Protein AF-I8QWA2-F1 (afdb_monomer)

Solvent-accessible surface area (backbone atoms only — not comparable to full-atom values): 9541 Å² total; per-residue (Å²): 100,53,53,71,68,63,54,47,52,46,52,52,50,17,72,74,70,69,44,20,59,62,38,16,55,50,29,47,57,50,38,73,35,74,86,38,43,38,97,78,42,27,50,20,34,30,20,43,53,18,14,52,23,20,43,76,61,70,36,27,68,61,13,32,52,27,17,51,50,17,50,71,63,63,52,67,46,100,58,71,48,61,39,57,27,35,40,25,25,50,75,58,66,40,52,68,61,24,53,52,52,50,51,52,57,63,71,66,62,64,59,54,42,66,57,24,41,49,44,16,53,40,26,42,76,70,66,38,41,72,59,15,34,50,32,17,54,50,26,36,73,59,25,75,81,39,101,63,68,66,66,56,48,44,50,25,30,42,54,26,38,55,39,35,55,76,70,68,52,79,87,50,77,61,40,51,54,21,48,57,50,49,56,66,72,72,104

Nearest PDB structures (foldseek):
  8r5o-assembly1_F  TM=4.990E-01  e=9.447E-02  Sinapis alba
  8r6s-assembly1_F  TM=4.989E-01  e=1.375E-01  Sinapis alba
  8rdj-assembly1_F  TM=4.954E-01  e=1.441E-01  Sinapis alba
  8ras-assembly1_F  TM=4.978E-01  e=1.909E-01  Sinapis alba
  4i17-assembly1_A  TM=4.212E-01  e=1.582E-01  Bacteroides fragilis NCTC 9343

pLDDT: mean 96.87, std 4.93, range [48.03, 98.88]

Mean predicted aligned error: 2.88 Å

Secondary structure (DSSP, 8-state):
---HHHHHHHHHHHHHH--HHHHHHHHHHHHT-GGG--SSS-HHHHHHHHHHHHHHTT-HHHHHHHHHHHHHH----SS-HHHHHHHHHHHTT-HHHHHHHHHHHHHHT-S-HHHHHHHHHHHHHTT-HHHHHHHHHHHHHHHTTSSS-HHHHHHHHHHHHHHHHHTTPPP-HHHHHHHHHHHHH--

Sequence (187 aa):
MLSDDDVDEIVFRAAGNGDHRGAAATLETLAERPDTHSETITRASLLVDAGSQYGLAQDWSEAVRCYRAAVADGSTCPVDPRVWLHDGLLRDGQAEEAGSLRTELKAARSADPGVYEAVAESLEAAGLLDDAHTWFTMGYHRCERAPVPDFLLDLLLVGRRRVRVALGHPSDALDEVAEDYMETVGG

Radius of gyration: 17.36 Å; Cα contacts (8 Å, |Δi|>4): 256; chains: 1; bounding box: 48×37×36 Å

Structure (mmCIF, N/CA/C/O backbone):
data_AF-I8QWA2-F1
#
_entry.id   AF-I8QWA2-F1
#
loop_
_atom_site.group_PDB
_atom_site.id
_atom_site.type_symbol
_atom_site.label_atom_id
_atom_site.label_alt_id
_atom_site.label_comp_id
_atom_site.label_asym_id
_atom_site.label_entity_id
_atom_site.label_seq_id
_atom_site.pdbx_PDB_ins_code
_atom_site.Cartn_x
_atom_site.Cartn_y
_atom_site.Cartn_z
_atom_site.occupancy
_atom_site.B_iso_or_equiv
_atom_site.auth_seq_id
_atom_site.auth_comp_id
_atom_site.auth_asym_id
_atom_site.auth_atom_id
_atom_site.pdbx_PDB_model_num
ATOM 1 N N . MET A 1 1 ? 17.435 -10.244 -18.144 1.00 92.75 1 MET A N 1
ATOM 2 C CA . MET A 1 1 ? 16.164 -9.600 -17.781 1.00 92.75 1 MET A CA 1
ATOM 3 C C . MET A 1 1 ? 15.568 -10.416 -16.659 1.00 92.75 1 MET A C 1
ATOM 5 O O . MET A 1 1 ? 15.524 -11.631 -16.809 1.00 92.75 1 MET A O 1
ATOM 9 N N . LEU A 1 2 ? 15.215 -9.764 -15.561 1.00 95.81 2 LEU A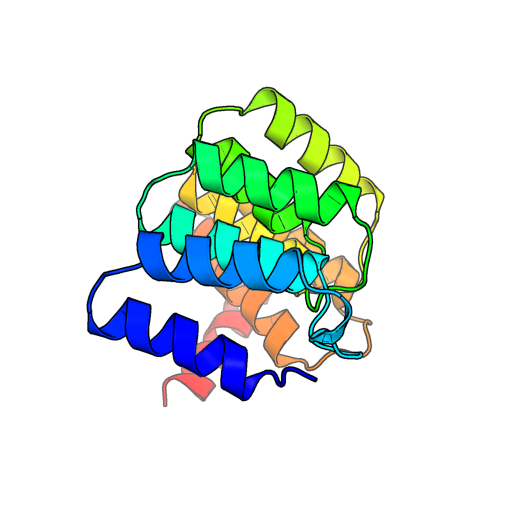 N 1
ATOM 10 C CA . LEU A 1 2 ? 14.524 -10.334 -14.414 1.00 95.81 2 LEU A CA 1
ATOM 11 C C . LEU A 1 2 ? 13.050 -10.538 -14.755 1.00 95.81 2 LEU A C 1
ATOM 13 O O . LEU A 1 2 ? 12.459 -9.765 -15.520 1.00 95.81 2 LEU A O 1
ATOM 17 N N . SER A 1 3 ? 12.489 -11.577 -14.163 1.00 96.44 3 SER A N 1
ATOM 18 C CA . SER A 1 3 ? 11.065 -11.887 -14.141 1.00 96.44 3 SER A CA 1
ATOM 19 C C . SER A 1 3 ? 10.497 -11.705 -12.733 1.00 96.44 3 SER A C 1
ATOM 21 O O . SER A 1 3 ? 11.256 -11.588 -11.770 1.00 96.44 3 SER A O 1
ATOM 23 N N . ASP A 1 4 ? 9.169 -11.699 -12.620 1.00 95.50 4 ASP A N 1
ATOM 24 C CA . ASP A 1 4 ? 8.483 -11.687 -11.323 1.00 95.50 4 ASP A CA 1
ATOM 25 C C . ASP A 1 4 ? 8.874 -12.922 -10.485 1.00 95.50 4 ASP A C 1
ATOM 27 O O . ASP A 1 4 ? 9.197 -12.780 -9.311 1.00 95.50 4 ASP A O 1
ATOM 31 N N . ASP A 1 5 ? 9.012 -14.099 -11.116 1.00 97.25 5 ASP A N 1
ATOM 32 C CA . ASP A 1 5 ? 9.454 -15.340 -10.458 1.00 97.25 5 ASP A CA 1
ATOM 33 C C . ASP A 1 5 ? 10.848 -15.213 -9.806 1.00 97.25 5 ASP A C 1
ATOM 35 O O . ASP A 1 5 ? 11.091 -15.772 -8.735 1.00 97.25 5 ASP A O 1
ATOM 39 N N . ASP A 1 6 ? 11.776 -14.471 -10.429 1.00 97.81 6 ASP A N 1
ATOM 40 C CA . ASP A 1 6 ? 13.122 -14.256 -9.875 1.00 97.81 6 ASP A CA 1
ATOM 41 C C . ASP A 1 6 ? 13.071 -13.415 -8.586 1.00 97.81 6 ASP A C 1
ATOM 43 O O . ASP A 1 6 ? 13.833 -13.654 -7.644 1.00 97.81 6 ASP A O 1
ATOM 47 N N . VAL A 1 7 ? 12.185 -12.413 -8.546 1.00 97.56 7 VAL A N 1
ATOM 48 C CA . VAL A 1 7 ? 11.972 -11.552 -7.372 1.00 97.56 7 VAL A CA 1
ATOM 49 C C . VAL A 1 7 ? 11.244 -12.330 -6.277 1.00 97.56 7 VAL A C 1
ATOM 51 O O . VAL A 1 7 ? 11.680 -12.329 -5.120 1.00 97.56 7 VAL A O 1
ATOM 54 N N . ASP A 1 8 ? 10.204 -13.069 -6.651 1.00 97.69 8 ASP A N 1
ATOM 55 C CA . ASP A 1 8 ? 9.438 -13.938 -5.764 1.00 97.69 8 ASP A CA 1
ATOM 56 C C . ASP A 1 8 ? 10.326 -14.989 -5.091 1.00 97.69 8 ASP A C 1
ATOM 58 O O . ASP A 1 8 ? 10.218 -15.206 -3.884 1.00 97.69 8 ASP A O 1
ATOM 62 N N . GLU A 1 9 ? 11.272 -15.605 -5.811 1.00 98.38 9 GLU A N 1
ATOM 63 C CA . GLU A 1 9 ? 12.201 -16.570 -5.214 1.00 98.38 9 GLU A CA 1
ATOM 64 C C . GLU A 1 9 ? 13.030 -15.944 -4.076 1.00 98.38 9 GLU A C 1
ATOM 66 O O . GLU A 1 9 ? 13.244 -16.578 -3.034 1.00 98.38 9 GLU A O 1
ATOM 71 N N . ILE A 1 10 ? 13.479 -14.695 -4.243 1.00 98.44 10 ILE A N 1
ATOM 72 C CA . ILE A 1 10 ? 14.228 -13.963 -3.211 1.00 98.44 10 ILE A CA 1
ATOM 73 C C . ILE A 1 10 ? 13.342 -13.748 -1.979 1.00 98.44 10 ILE A C 1
ATOM 75 O O . ILE A 1 10 ? 13.757 -14.063 -0.857 1.00 98.44 10 ILE A O 1
ATOM 79 N N . VAL A 1 11 ? 12.119 -13.256 -2.187 1.00 97.44 11 VAL A N 1
ATOM 80 C CA . VAL A 1 11 ? 11.160 -12.946 -1.117 1.00 97.44 11 VAL A CA 1
ATOM 81 C C . VAL A 1 11 ? 10.699 -14.212 -0.388 1.00 97.44 11 VAL A C 1
ATOM 83 O O . VAL A 1 11 ? 10.712 -14.253 0.845 1.00 97.44 11 VAL A O 1
ATOM 86 N N . PHE A 1 12 ? 10.360 -15.279 -1.113 1.00 98.06 12 PHE A N 1
ATOM 87 C CA . PHE A 1 12 ? 9.939 -16.552 -0.524 1.00 98.06 12 PHE A CA 1
ATOM 88 C C . PHE A 1 12 ? 11.052 -17.212 0.279 1.00 98.06 12 PHE A C 1
ATOM 90 O O . PHE A 1 12 ? 10.804 -17.749 1.363 1.00 98.06 12 PHE A O 1
ATOM 97 N N . ARG A 1 13 ? 12.297 -17.147 -0.206 1.00 98.38 13 ARG A N 1
ATOM 98 C CA . ARG A 1 13 ? 13.446 -17.653 0.550 1.00 98.38 13 ARG A CA 1
ATOM 99 C C . ARG A 1 13 ? 13.613 -16.894 1.864 1.00 98.38 13 ARG A C 1
ATOM 101 O O . ARG A 1 13 ? 13.796 -17.542 2.894 1.00 98.38 13 ARG A O 1
ATOM 108 N N . ALA A 1 14 ? 13.505 -15.565 1.828 1.00 98.25 14 ALA A N 1
ATOM 109 C CA . ALA A 1 14 ? 13.572 -14.706 3.009 1.00 98.25 14 ALA A CA 1
ATOM 110 C C . ALA A 1 14 ? 12.465 -15.033 4.018 1.00 98.25 14 ALA A C 1
ATOM 112 O O . ALA A 1 14 ? 12.731 -15.184 5.205 1.00 98.25 14 ALA A O 1
ATOM 113 N N . ALA A 1 15 ? 11.232 -15.225 3.543 1.00 97.44 15 ALA A N 1
ATOM 114 C CA . ALA A 1 15 ? 10.110 -15.629 4.387 1.00 97.44 15 ALA A CA 1
ATOM 115 C C . ALA A 1 15 ? 10.336 -17.003 5.049 1.00 97.44 15 ALA A C 1
ATOM 117 O O . ALA A 1 15 ? 9.961 -17.206 6.202 1.00 97.44 15 ALA A O 1
ATOM 118 N N . GLY A 1 16 ? 10.974 -17.944 4.344 1.00 97.81 16 GLY A N 1
ATOM 119 C CA . GLY A 1 16 ? 11.263 -19.280 4.869 1.00 97.81 16 GLY A CA 1
ATOM 120 C C . GLY A 1 16 ? 12.413 -19.338 5.880 1.00 97.81 16 GLY A C 1
ATOM 121 O O . GLY A 1 16 ? 12.406 -20.200 6.759 1.00 97.81 16 GLY A O 1
ATOM 122 N N . ASN A 1 17 ? 13.409 -18.454 5.765 1.00 97.69 17 ASN A N 1
ATOM 123 C CA . ASN A 1 17 ? 14.615 -18.481 6.605 1.00 97.69 17 ASN A CA 1
ATOM 124 C C . ASN A 1 17 ? 14.752 -17.288 7.575 1.00 97.69 17 ASN A C 1
ATOM 126 O O . ASN A 1 17 ? 15.634 -17.313 8.433 1.00 97.69 17 ASN A O 1
ATOM 130 N N . GLY A 1 18 ? 13.895 -16.272 7.459 1.00 97.88 18 GLY A N 1
ATOM 131 C CA . GLY A 1 18 ? 13.905 -15.042 8.254 1.00 97.88 18 GLY A CA 1
ATOM 132 C C . GLY A 1 18 ? 14.959 -14.003 7.847 1.00 97.88 18 GLY A C 1
ATOM 133 O O . GLY A 1 18 ? 15.071 -12.971 8.510 1.00 97.88 18 GLY A O 1
ATOM 134 N N . ASP A 1 19 ? 15.741 -14.230 6.785 1.00 98.38 19 ASP A N 1
ATOM 135 C CA . ASP A 1 19 ? 16.805 -13.324 6.327 1.00 98.38 19 ASP A CA 1
ATOM 136 C C . ASP A 1 19 ? 16.271 -12.201 5.426 1.00 98.38 19 ASP A C 1
ATOM 138 O O . ASP A 1 19 ? 16.645 -12.034 4.263 1.00 98.38 19 ASP A O 1
ATOM 142 N N . HIS A 1 20 ? 15.369 -11.402 5.990 1.00 98.69 20 HIS A N 1
ATOM 143 C CA . HIS A 1 20 ? 14.771 -10.272 5.288 1.00 98.69 20 HIS A CA 1
ATOM 144 C C . HIS A 1 20 ? 15.792 -9.163 4.982 1.00 98.69 20 HIS A C 1
ATOM 146 O O . HIS A 1 20 ? 15.747 -8.563 3.912 1.00 98.69 20 HIS A O 1
ATOM 152 N N . ARG A 1 21 ? 16.784 -8.923 5.855 1.00 98.62 21 ARG A N 1
ATOM 153 C CA . ARG A 1 21 ? 17.841 -7.928 5.577 1.00 98.62 21 ARG A CA 1
ATOM 154 C C . ARG A 1 21 ? 18.731 -8.348 4.404 1.00 98.62 21 ARG A C 1
ATOM 156 O O . ARG A 1 21 ? 19.052 -7.511 3.563 1.00 98.62 21 ARG A O 1
ATOM 163 N N . GLY A 1 22 ? 19.114 -9.625 4.318 1.00 98.56 22 GLY A N 1
ATOM 164 C CA . GLY A 1 22 ? 19.891 -10.141 3.189 1.00 98.56 22 GLY A CA 1
ATOM 165 C C . GLY A 1 22 ? 19.121 -10.076 1.868 1.00 98.56 22 GLY A C 1
ATOM 166 O O . GLY A 1 22 ? 19.681 -9.690 0.835 1.00 98.56 22 GLY A O 1
ATOM 167 N N . ALA A 1 23 ? 17.822 -10.382 1.901 1.00 98.81 23 ALA A N 1
ATOM 168 C CA . ALA A 1 23 ? 16.942 -10.243 0.744 1.00 98.81 23 ALA A CA 1
ATOM 169 C C . ALA A 1 23 ? 16.814 -8.784 0.283 1.00 98.81 23 ALA A C 1
ATOM 171 O O . ALA A 1 23 ? 16.997 -8.507 -0.902 1.00 98.81 23 ALA A O 1
ATOM 172 N N . ALA A 1 24 ? 16.606 -7.848 1.214 1.00 98.81 24 ALA A N 1
ATOM 173 C CA . ALA A 1 24 ? 16.551 -6.418 0.915 1.00 98.81 24 ALA A CA 1
ATOM 174 C C . ALA A 1 24 ? 17.832 -5.928 0.218 1.00 98.81 24 ALA A C 1
ATOM 176 O O . ALA A 1 24 ? 17.768 -5.350 -0.865 1.00 98.81 24 ALA A O 1
ATOM 177 N N . ALA A 1 25 ? 19.007 -6.250 0.772 1.00 98.69 25 ALA A N 1
ATOM 178 C CA . ALA A 1 25 ? 20.295 -5.871 0.184 1.00 98.69 25 ALA A CA 1
ATOM 179 C C . ALA A 1 25 ? 20.515 -6.473 -1.219 1.00 98.69 25 ALA A C 1
ATOM 181 O O . ALA A 1 25 ? 21.127 -5.848 -2.094 1.00 98.69 25 ALA A O 1
ATOM 182 N N . THR A 1 26 ? 20.002 -7.685 -1.453 1.00 98.69 26 THR A N 1
ATOM 183 C CA . THR A 1 26 ? 20.033 -8.325 -2.775 1.00 98.69 26 THR A CA 1
ATOM 184 C C . THR A 1 26 ? 19.178 -7.548 -3.775 1.00 98.69 26 THR A C 1
ATOM 186 O O . THR A 1 26 ? 19.651 -7.244 -4.870 1.00 98.69 26 THR A O 1
ATOM 189 N N . LEU A 1 27 ? 17.957 -7.173 -3.389 1.00 98.81 27 LEU A N 1
ATOM 190 C CA . LEU A 1 27 ? 17.037 -6.394 -4.223 1.00 98.81 27 LEU A CA 1
ATOM 191 C C . LEU A 1 27 ? 17.588 -4.995 -4.533 1.00 98.81 27 LEU A C 1
ATOM 193 O O . LEU A 1 27 ? 17.552 -4.574 -5.686 1.00 98.81 27 LEU A O 1
ATOM 197 N N . GLU A 1 28 ? 18.206 -4.314 -3.563 1.00 98.75 28 GLU A N 1
ATOM 198 C CA . GLU A 1 28 ? 18.897 -3.039 -3.811 1.00 98.75 28 GLU A CA 1
ATOM 199 C C . GLU A 1 28 ? 20.051 -3.194 -4.807 1.00 98.75 28 GLU A C 1
ATOM 201 O O . GLU A 1 28 ? 20.208 -2.390 -5.723 1.00 98.75 28 GLU A O 1
ATOM 206 N N . THR A 1 29 ? 20.831 -4.271 -4.686 1.00 98.62 29 THR A N 1
ATOM 207 C CA . THR A 1 29 ? 21.909 -4.559 -5.643 1.00 98.62 29 THR A CA 1
ATOM 208 C C . THR A 1 29 ? 21.364 -4.771 -7.058 1.00 98.62 29 THR A C 1
ATOM 210 O O . THR A 1 29 ? 21.990 -4.343 -8.027 1.00 98.62 29 THR A O 1
ATOM 213 N N . LEU A 1 30 ? 20.200 -5.412 -7.204 1.00 98.50 30 LEU A N 1
ATOM 214 C CA . LEU A 1 30 ? 19.524 -5.562 -8.498 1.00 98.50 30 LEU A CA 1
ATOM 215 C C . LEU A 1 30 ? 18.958 -4.226 -9.005 1.00 98.50 30 LEU A C 1
ATOM 217 O O . LEU A 1 30 ? 19.048 -3.937 -10.199 1.00 98.50 30 LEU A O 1
ATOM 221 N N . ALA A 1 31 ? 18.448 -3.370 -8.118 1.00 98.31 31 ALA A N 1
ATOM 222 C CA . ALA A 1 31 ? 17.947 -2.040 -8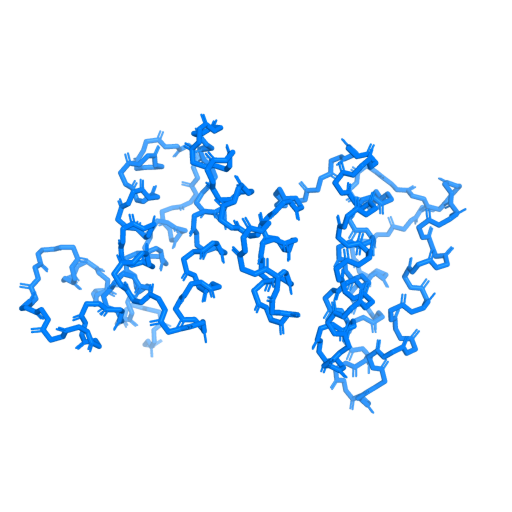.467 1.00 98.31 31 ALA A CA 1
ATOM 223 C C . ALA A 1 31 ? 19.040 -1.138 -9.084 1.00 98.31 31 ALA A C 1
ATOM 225 O O . ALA A 1 31 ? 18.749 -0.293 -9.934 1.00 98.31 31 ALA A O 1
ATOM 226 N N . GLU A 1 32 ? 20.309 -1.355 -8.725 1.00 98.25 32 GLU A N 1
ATOM 227 C CA . GLU A 1 32 ? 21.478 -0.670 -9.302 1.00 98.25 32 GLU A CA 1
ATOM 228 C C . GLU A 1 32 ? 21.972 -1.263 -10.639 1.00 98.25 32 GLU A C 1
ATOM 230 O O . GLU A 1 32 ? 22.944 -0.773 -11.217 1.00 98.25 32 GLU A O 1
ATOM 235 N N . ARG A 1 33 ? 21.319 -2.310 -11.160 1.00 97.62 33 ARG A N 1
ATOM 236 C CA . ARG A 1 33 ? 21.736 -3.040 -12.370 1.00 97.62 33 ARG A CA 1
ATOM 237 C C . ARG A 1 33 ? 20.702 -2.933 -13.496 1.00 97.62 33 ARG A C 1
ATOM 239 O O . ARG A 1 33 ? 19.959 -3.889 -13.735 1.00 97.62 33 ARG A O 1
ATOM 246 N N . PRO A 1 34 ? 20.651 -1.802 -14.224 1.00 95.44 34 PRO A N 1
ATOM 247 C CA . PRO A 1 34 ? 19.633 -1.559 -15.248 1.00 95.44 34 PRO A CA 1
ATOM 248 C C . PRO A 1 34 ? 19.662 -2.561 -16.409 1.00 95.44 34 PRO A C 1
ATOM 250 O O . PRO A 1 34 ? 18.648 -2.777 -17.062 1.00 95.44 34 PRO A O 1
ATOM 253 N N . ASP A 1 35 ? 20.794 -3.230 -16.644 1.00 96.75 35 ASP A N 1
ATOM 254 C CA . ASP A 1 35 ? 20.939 -4.321 -17.617 1.00 96.75 35 ASP A CA 1
ATOM 255 C C . ASP A 1 35 ? 20.119 -5.575 -17.265 1.00 96.75 35 ASP A C 1
ATOM 257 O O . ASP A 1 35 ? 19.911 -6.451 -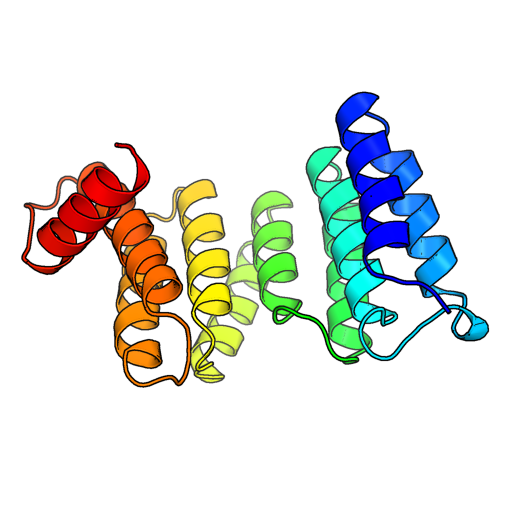18.109 1.00 96.75 35 ASP A O 1
ATOM 261 N N . THR A 1 36 ? 19.658 -5.673 -16.017 1.00 95.56 36 THR A N 1
ATOM 262 C CA . THR A 1 36 ? 18.851 -6.793 -15.531 1.00 95.56 36 THR A CA 1
ATOM 263 C C . THR A 1 36 ? 17.359 -6.495 -15.499 1.00 95.56 36 THR A C 1
ATOM 265 O O . THR A 1 36 ? 16.588 -7.446 -15.464 1.00 95.56 36 THR A O 1
ATOM 268 N N . HIS A 1 37 ? 16.939 -5.231 -15.549 1.00 97.12 37 HIS A N 1
ATOM 269 C CA . HIS A 1 37 ? 15.532 -4.817 -15.412 1.00 97.12 37 HIS A CA 1
ATOM 270 C C . HIS A 1 37 ? 14.685 -5.287 -16.589 1.00 97.12 37 HIS A C 1
ATOM 272 O O . HIS A 1 37 ? 15.233 -5.648 -17.621 1.00 97.12 37 HIS A O 1
ATOM 278 N N . SER A 1 38 ? 13.365 -5.297 -16.448 1.00 95.31 38 SER A N 1
ATOM 279 C CA . SER A 1 38 ? 12.407 -5.619 -17.512 1.00 95.31 38 SER A CA 1
ATOM 280 C C . SER A 1 38 ? 11.268 -4.597 -17.545 1.00 95.31 38 SER A C 1
ATOM 282 O O . SER A 1 38 ? 11.319 -3.587 -16.847 1.00 95.31 38 SER A O 1
ATOM 284 N N . GLU A 1 39 ? 10.261 -4.808 -18.397 1.00 91.69 39 GLU A N 1
ATOM 285 C CA . GLU A 1 39 ? 9.096 -3.911 -18.461 1.00 91.69 39 GLU A CA 1
ATOM 286 C C . GLU A 1 39 ? 8.283 -3.921 -17.156 1.00 91.69 39 GLU A C 1
ATOM 288 O O . GLU A 1 39 ? 7.715 -2.895 -16.787 1.00 91.69 39 GLU A O 1
ATOM 293 N N . THR A 1 40 ? 8.245 -5.059 -16.453 1.00 91.75 40 THR A N 1
ATOM 294 C CA . THR A 1 40 ? 7.520 -5.222 -15.183 1.00 91.75 40 THR A CA 1
ATOM 295 C C . THR A 1 40 ? 8.432 -5.084 -13.967 1.00 91.75 40 THR A C 1
ATOM 297 O O . THR A 1 40 ? 8.006 -4.535 -12.953 1.00 91.75 40 THR A O 1
ATOM 300 N N . ILE A 1 41 ? 9.698 -5.502 -14.080 1.00 97.06 41 ILE A N 1
ATOM 301 C CA . ILE A 1 41 ? 10.697 -5.372 -13.015 1.00 97.06 41 ILE A CA 1
ATOM 302 C C . ILE A 1 41 ? 11.527 -4.117 -13.246 1.00 97.06 41 ILE A C 1
ATOM 304 O O . ILE A 1 41 ? 12.532 -4.135 -13.964 1.00 97.06 41 ILE A O 1
ATOM 308 N N . THR A 1 42 ? 11.107 -3.023 -12.623 1.00 97.81 42 THR A N 1
ATOM 309 C CA . THR A 1 42 ? 11.785 -1.731 -12.712 1.00 97.81 42 THR A CA 1
ATOM 310 C C . THR A 1 42 ? 12.676 -1.495 -11.498 1.00 97.81 42 THR A C 1
ATOM 312 O O . THR A 1 42 ? 12.593 -2.175 -10.473 1.00 97.81 42 THR A O 1
ATOM 315 N N . ARG A 1 43 ? 13.527 -0.469 -11.577 1.00 98.12 43 ARG A N 1
ATOM 316 C CA . ARG A 1 43 ? 14.272 0.008 -10.411 1.00 98.12 43 ARG A CA 1
ATOM 317 C C . ARG A 1 43 ? 13.341 0.365 -9.247 1.00 98.12 43 ARG A C 1
ATOM 319 O O . ARG A 1 43 ? 13.619 -0.015 -8.113 1.00 98.12 43 ARG A O 1
ATOM 326 N N . ALA A 1 44 ? 12.255 1.087 -9.523 1.00 98.31 44 ALA A N 1
ATOM 327 C CA . ALA A 1 44 ? 11.302 1.503 -8.503 1.00 98.31 44 ALA A CA 1
ATOM 328 C C . ALA A 1 44 ? 10.598 0.305 -7.843 1.00 98.31 44 ALA A C 1
ATOM 330 O O . ALA A 1 44 ? 10.484 0.297 -6.618 1.00 98.31 44 ALA A O 1
ATOM 331 N N . SER A 1 45 ? 10.195 -0.722 -8.605 1.00 98.00 45 SER A N 1
ATOM 332 C CA . SER A 1 45 ? 9.557 -1.914 -8.024 1.00 98.00 45 SER A CA 1
ATOM 333 C C . SER A 1 45 ? 10.528 -2.698 -7.137 1.00 98.00 45 SER A C 1
ATOM 335 O O . SER A 1 45 ? 10.197 -2.984 -5.991 1.00 98.00 45 SER A O 1
ATOM 337 N N . LEU A 1 46 ? 11.773 -2.905 -7.584 1.00 98.56 46 LEU A N 1
ATOM 338 C CA . LEU A 1 46 ? 12.814 -3.558 -6.777 1.00 98.56 46 LEU A CA 1
ATOM 339 C C . LEU A 1 46 ? 13.110 -2.805 -5.470 1.00 98.56 46 LEU A C 1
ATOM 341 O O . LEU A 1 46 ? 13.354 -3.423 -4.435 1.00 98.56 46 LEU A O 1
ATOM 345 N N . LEU A 1 47 ? 13.086 -1.468 -5.494 1.00 98.81 47 LEU A N 1
ATOM 346 C CA . LEU A 1 47 ? 13.250 -0.645 -4.292 1.00 98.81 47 LEU A CA 1
ATOM 347 C C . LEU A 1 47 ? 12.037 -0.736 -3.354 1.00 98.81 47 LEU A C 1
ATOM 349 O O . LEU A 1 47 ? 12.215 -0.713 -2.137 1.00 98.81 47 LEU A O 1
ATOM 353 N N . VAL A 1 48 ? 10.818 -0.867 -3.885 1.00 98.62 48 VAL A N 1
ATOM 354 C CA . VAL A 1 48 ? 9.625 -1.154 -3.072 1.00 98.62 48 VAL A CA 1
ATOM 355 C C . VAL A 1 48 ? 9.746 -2.523 -2.400 1.00 98.62 48 VAL A C 1
ATOM 357 O O . VAL A 1 48 ? 9.536 -2.625 -1.189 1.00 98.62 48 VAL A O 1
ATOM 360 N N . ASP A 1 49 ? 10.157 -3.554 -3.136 1.00 98.50 49 ASP A N 1
ATOM 361 C CA . ASP A 1 49 ? 10.329 -4.898 -2.576 1.00 98.50 49 ASP A CA 1
ATOM 362 C C . ASP A 1 49 ? 11.435 -4.920 -1.514 1.00 98.50 49 ASP A C 1
ATOM 364 O O . ASP A 1 49 ? 11.256 -5.487 -0.433 1.00 98.50 49 ASP A O 1
ATOM 368 N N . ALA A 1 50 ? 12.554 -4.228 -1.761 1.00 98.81 50 ALA A N 1
ATOM 369 C CA . ALA A 1 50 ? 13.623 -4.064 -0.778 1.00 98.81 50 ALA A CA 1
ATOM 370 C C . ALA A 1 50 ? 13.122 -3.372 0.498 1.00 98.81 50 ALA A C 1
ATOM 372 O O . ALA A 1 50 ? 13.382 -3.846 1.606 1.00 98.81 50 ALA A O 1
ATOM 373 N N . GLY A 1 51 ? 12.358 -2.283 0.351 1.00 98.75 51 GLY A N 1
ATOM 374 C CA . GLY A 1 51 ? 11.752 -1.583 1.480 1.00 98.75 51 GLY A CA 1
ATOM 375 C C . GLY A 1 51 ? 10.801 -2.477 2.278 1.00 98.75 51 GLY A C 1
ATOM 376 O O . GLY A 1 51 ? 10.829 -2.464 3.510 1.00 98.75 51 GLY A O 1
ATOM 377 N N . SER A 1 52 ? 10.031 -3.326 1.594 1.00 98.38 52 SER A N 1
ATOM 378 C CA . SER A 1 52 ? 9.128 -4.289 2.235 1.00 98.38 52 SER A CA 1
ATOM 379 C C . SER A 1 52 ? 9.896 -5.332 3.042 1.00 98.38 52 SER A C 1
ATOM 381 O O . SER A 1 52 ? 9.530 -5.627 4.181 1.00 98.38 52 SER A O 1
ATOM 383 N N . GLN A 1 53 ? 11.015 -5.834 2.510 1.00 98.81 53 GLN A N 1
ATOM 384 C CA . GLN A 1 53 ? 11.899 -6.737 3.248 1.00 98.81 53 GLN A CA 1
ATOM 385 C C . GLN A 1 53 ? 12.518 -6.060 4.486 1.00 98.81 53 GLN A C 1
ATOM 387 O O . GLN A 1 53 ? 12.500 -6.637 5.574 1.00 98.81 53 GLN A O 1
ATOM 392 N N . TYR A 1 54 ? 12.989 -4.812 4.391 1.00 98.88 54 TYR A N 1
ATOM 393 C CA . TYR A 1 54 ? 13.441 -4.074 5.580 1.00 98.88 54 TYR A CA 1
ATOM 394 C C . TYR A 1 54 ? 12.321 -3.878 6.612 1.00 98.88 54 TYR A C 1
ATOM 396 O O . TYR A 1 54 ? 12.552 -4.073 7.807 1.00 98.88 54 TYR A O 1
ATOM 404 N N . GLY A 1 55 ? 11.095 -3.584 6.170 1.00 98.31 55 GLY A N 1
ATOM 405 C CA . GLY A 1 55 ? 9.924 -3.488 7.043 1.00 98.31 55 GLY A CA 1
ATOM 406 C C . GLY A 1 55 ? 9.624 -4.791 7.793 1.00 98.31 55 GLY A C 1
ATOM 407 O O . GLY A 1 55 ? 9.410 -4.777 9.006 1.00 98.31 55 GLY A O 1
ATOM 408 N N . LEU A 1 56 ? 9.707 -5.939 7.112 1.00 98.12 56 LEU A N 1
ATOM 409 C CA . LEU A 1 56 ? 9.589 -7.264 7.742 1.00 98.12 56 LEU A CA 1
ATOM 410 C C . LEU A 1 56 ? 10.712 -7.531 8.761 1.00 98.12 56 LEU A C 1
ATOM 412 O O . LEU A 1 56 ? 10.487 -8.197 9.771 1.00 98.12 56 LEU A O 1
ATOM 416 N N . ALA A 1 57 ? 11.899 -6.953 8.556 1.00 98.25 57 ALA A N 1
ATOM 417 C CA . ALA A 1 57 ? 13.000 -6.959 9.522 1.00 98.25 57 ALA A CA 1
ATOM 418 C C . ALA A 1 57 ? 12.871 -5.906 10.648 1.00 98.25 57 ALA A C 1
ATOM 420 O O . ALA A 1 57 ? 13.800 -5.766 11.456 1.00 98.25 57 ALA A O 1
ATOM 421 N N . GLN A 1 58 ? 11.748 -5.175 10.694 1.00 97.88 58 GLN A N 1
ATOM 422 C CA . GLN A 1 58 ? 11.465 -4.038 11.581 1.00 97.88 58 GLN A CA 1
ATOM 423 C C . GLN A 1 58 ? 12.460 -2.873 11.450 1.00 97.88 58 GLN A C 1
ATOM 425 O O . GLN A 1 58 ? 12.639 -2.088 12.381 1.00 97.88 58 GLN A O 1
ATOM 430 N N . ASP A 1 59 ? 13.106 -2.757 10.292 1.00 98.50 59 ASP A N 1
ATOM 431 C CA . ASP A 1 59 ? 14.098 -1.732 9.975 1.00 98.50 59 ASP A CA 1
ATOM 432 C C . ASP A 1 59 ? 13.447 -0.581 9.192 1.00 98.50 59 ASP A C 1
ATOM 434 O O . ASP A 1 59 ? 13.657 -0.393 7.993 1.00 98.50 59 ASP A O 1
ATOM 438 N N . TRP A 1 60 ? 12.553 0.148 9.863 1.00 98.44 60 TRP A N 1
ATOM 439 C CA . TRP A 1 60 ? 11.680 1.126 9.204 1.00 98.44 60 TRP A CA 1
ATOM 440 C C . TRP A 1 60 ? 12.432 2.314 8.608 1.00 98.44 60 TRP A C 1
ATOM 442 O O . TRP A 1 60 ? 12.018 2.824 7.568 1.00 98.44 60 TRP A O 1
ATOM 452 N N . SER A 1 61 ? 13.570 2.699 9.184 1.00 98.56 61 SER A N 1
ATOM 453 C CA . SER A 1 61 ? 14.402 3.767 8.632 1.00 98.56 61 SER A CA 1
ATOM 454 C C . SER A 1 61 ? 15.002 3.378 7.271 1.00 98.56 61 SER A C 1
ATOM 456 O O . SER A 1 61 ? 14.976 4.183 6.335 1.00 98.56 61 SER A O 1
ATOM 458 N N . GLU A 1 62 ? 15.472 2.134 7.113 1.00 98.75 62 GLU A N 1
ATOM 459 C CA . GLU A 1 62 ? 15.941 1.620 5.817 1.00 98.75 62 GLU A CA 1
ATOM 460 C C . GLU A 1 62 ? 14.781 1.403 4.838 1.00 98.75 62 GLU A C 1
ATOM 462 O O . GLU A 1 62 ? 14.887 1.777 3.668 1.00 98.75 62 GLU A O 1
ATOM 467 N N . ALA A 1 63 ? 13.632 0.911 5.314 1.00 98.81 63 ALA A N 1
ATOM 468 C CA . ALA A 1 63 ? 12.432 0.790 4.488 1.00 98.81 63 ALA A CA 1
ATOM 469 C C . ALA A 1 63 ? 12.015 2.144 3.884 1.00 98.81 63 ALA A C 1
ATOM 471 O O . ALA A 1 63 ? 11.841 2.267 2.669 1.00 98.81 63 ALA A O 1
ATOM 472 N N . VAL A 1 64 ? 11.937 3.191 4.714 1.00 98.88 64 VAL A N 1
ATOM 473 C CA . VAL A 1 64 ? 11.631 4.565 4.285 1.00 98.88 64 VAL A CA 1
ATOM 474 C C . VAL A 1 64 ? 12.663 5.079 3.281 1.00 98.88 64 VAL A C 1
ATOM 476 O O . VAL A 1 64 ? 12.283 5.724 2.300 1.00 98.88 64 VAL A O 1
ATOM 479 N N . ARG A 1 65 ? 13.959 4.787 3.468 1.00 98.81 65 ARG A N 1
ATOM 480 C CA . ARG A 1 65 ? 15.003 5.163 2.498 1.00 98.81 65 ARG A CA 1
ATOM 481 C C . ARG A 1 65 ? 14.736 4.540 1.126 1.00 98.81 65 ARG A C 1
ATOM 483 O O . ARG A 1 65 ? 14.785 5.259 0.124 1.00 98.81 65 ARG A O 1
ATOM 490 N N . CYS A 1 66 ? 14.431 3.245 1.077 1.00 98.88 66 CYS A N 1
ATOM 491 C CA . CYS A 1 66 ? 14.124 2.544 -0.169 1.00 98.88 66 CYS A CA 1
ATOM 492 C C . CYS A 1 66 ? 12.857 3.095 -0.836 1.00 98.88 66 CYS A C 1
ATOM 494 O O . CYS A 1 66 ? 12.882 3.415 -2.024 1.00 98.88 66 CYS A O 1
ATOM 496 N N . TYR A 1 67 ? 11.779 3.311 -0.078 1.00 98.81 67 TYR A N 1
ATOM 497 C CA . TYR A 1 67 ? 10.540 3.863 -0.631 1.00 98.81 67 TYR A CA 1
ATOM 498 C C . TYR A 1 67 ? 10.704 5.294 -1.151 1.00 98.81 67 TYR A C 1
ATOM 500 O O . TYR A 1 67 ? 10.205 5.609 -2.231 1.00 98.81 67 TYR A O 1
ATOM 508 N N . ARG A 1 68 ? 11.455 6.161 -0.453 1.00 98.75 68 ARG A N 1
ATOM 509 C CA . ARG A 1 68 ? 11.788 7.503 -0.967 1.00 98.75 68 ARG A CA 1
ATOM 510 C C . ARG A 1 68 ? 12.559 7.417 -2.283 1.00 98.75 68 ARG A C 1
ATOM 512 O O . ARG A 1 68 ? 12.272 8.180 -3.202 1.00 98.75 68 ARG A O 1
ATOM 519 N N . ALA A 1 69 ? 13.508 6.487 -2.386 1.00 98.75 69 ALA A N 1
ATOM 520 C CA . ALA A 1 69 ? 14.252 6.267 -3.621 1.00 98.75 69 ALA A CA 1
ATOM 521 C C . ALA A 1 69 ? 13.347 5.760 -4.759 1.00 98.75 69 ALA A C 1
ATOM 523 O O . ALA A 1 69 ? 13.473 6.249 -5.877 1.00 98.75 69 ALA A O 1
ATOM 524 N N . ALA A 1 70 ? 12.400 4.858 -4.477 1.00 98.69 70 ALA A N 1
ATOM 525 C CA . ALA A 1 70 ? 11.419 4.386 -5.458 1.00 98.69 70 ALA A CA 1
ATOM 526 C C . ALA A 1 70 ? 10.512 5.520 -5.968 1.00 98.69 70 ALA A C 1
ATOM 528 O O . ALA A 1 70 ? 10.301 5.659 -7.171 1.00 98.69 70 ALA A O 1
ATOM 529 N N . VAL A 1 71 ? 10.016 6.374 -5.064 1.00 98.56 71 VAL A N 1
ATOM 530 C CA . VAL A 1 71 ? 9.205 7.550 -5.424 1.00 98.56 71 VAL A CA 1
ATOM 531 C C . VAL A 1 71 ? 10.009 8.544 -6.267 1.00 98.56 71 VAL A C 1
ATOM 533 O O . VAL A 1 71 ? 9.479 9.097 -7.228 1.00 98.56 71 VAL A O 1
ATOM 536 N N . ALA A 1 72 ? 11.279 8.775 -5.923 1.00 98.50 72 ALA A N 1
ATOM 537 C CA . ALA A 1 72 ? 12.149 9.693 -6.656 1.00 98.50 72 ALA A CA 1
ATOM 538 C C . ALA A 1 72 ? 12.542 9.174 -8.049 1.00 98.50 72 ALA A C 1
ATOM 540 O O . ALA A 1 72 ? 12.739 9.978 -8.958 1.00 98.50 72 ALA A O 1
ATOM 541 N N . ASP A 1 73 ? 12.664 7.855 -8.210 1.00 98.12 73 ASP A N 1
ATOM 542 C CA . ASP A 1 73 ? 12.960 7.213 -9.490 1.00 98.12 73 ASP A CA 1
ATOM 543 C C . ASP A 1 73 ? 11.821 7.409 -10.504 1.00 98.12 73 ASP A C 1
ATOM 545 O O . ASP A 1 73 ? 12.060 7.783 -11.651 1.00 98.12 73 ASP A O 1
ATOM 549 N N . GLY A 1 74 ? 10.574 7.216 -10.063 1.00 95.06 74 GLY A N 1
ATOM 550 C CA . GLY A 1 74 ? 9.383 7.487 -10.870 1.00 95.06 74 GLY A CA 1
ATOM 551 C C . GLY A 1 74 ? 9.111 6.483 -11.997 1.00 95.06 74 GLY A C 1
ATOM 552 O O . GLY A 1 74 ? 8.180 6.707 -12.776 1.00 95.06 74 GLY A O 1
ATOM 553 N N . SER A 1 75 ? 9.876 5.387 -12.099 1.00 95.12 75 SER A N 1
ATOM 554 C CA . SER A 1 75 ? 9.526 4.267 -12.981 1.00 95.12 75 SER A CA 1
ATOM 555 C C . SER A 1 75 ? 8.219 3.601 -12.545 1.00 95.12 75 SER A C 1
ATOM 557 O O . SER A 1 75 ? 7.761 3.745 -11.411 1.00 95.12 75 SER A O 1
ATOM 559 N N . THR A 1 76 ? 7.601 2.856 -13.458 1.00 91.00 76 THR A N 1
ATOM 560 C CA . THR A 1 76 ? 6.339 2.159 -13.200 1.00 91.00 76 THR A CA 1
ATOM 561 C C . THR A 1 76 ? 6.479 1.108 -12.100 1.00 91.00 76 THR A C 1
ATOM 563 O O . THR A 1 76 ? 7.413 0.306 -12.114 1.00 91.00 76 THR A O 1
ATOM 566 N N . CYS A 1 77 ? 5.500 1.085 -11.196 1.00 93.25 77 CYS A N 1
ATOM 567 C CA . CYS A 1 77 ? 5.302 0.047 -10.188 1.00 93.25 77 CYS A CA 1
ATOM 568 C C . CYS A 1 77 ? 3.885 -0.531 -10.321 1.00 93.25 77 CYS A C 1
ATOM 570 O O . CYS A 1 77 ? 2.995 0.189 -10.786 1.00 93.25 77 CYS A O 1
ATOM 572 N N . PRO A 1 78 ? 3.645 -1.775 -9.866 1.00 88.94 78 PRO A N 1
ATOM 573 C CA . PRO A 1 78 ? 2.297 -2.347 -9.811 1.00 88.94 78 PRO A CA 1
ATOM 574 C C . PRO A 1 78 ? 1.315 -1.505 -8.984 1.00 88.94 78 PRO A C 1
ATOM 576 O O . PRO A 1 78 ? 0.174 -1.317 -9.389 1.00 88.94 78 PRO A O 1
ATOM 579 N N . VAL A 1 79 ? 1.784 -0.959 -7.857 1.00 91.12 79 VAL A N 1
ATOM 580 C CA . VAL A 1 79 ? 1.051 -0.022 -6.994 1.00 91.12 79 VAL A CA 1
ATOM 581 C C . VAL A 1 79 ? 1.912 1.222 -6.789 1.00 91.12 79 VAL A C 1
ATOM 583 O O . VAL A 1 79 ? 3.139 1.127 -6.721 1.00 91.12 79 VAL A O 1
ATOM 586 N N . ASP A 1 80 ? 1.279 2.392 -6.690 1.00 96.44 80 ASP A N 1
ATOM 587 C CA . ASP A 1 80 ? 1.958 3.672 -6.463 1.00 96.44 80 ASP A CA 1
ATOM 588 C C . ASP A 1 80 ? 2.904 3.601 -5.241 1.00 96.44 80 ASP A C 1
ATOM 590 O O . ASP A 1 80 ? 2.426 3.423 -4.118 1.00 96.44 80 ASP A O 1
ATOM 594 N N . PRO A 1 81 ? 4.230 3.784 -5.405 1.00 97.75 81 PRO A N 1
ATOM 595 C CA . PRO A 1 81 ? 5.203 3.594 -4.325 1.00 97.75 81 PRO A CA 1
ATOM 596 C C . PRO A 1 81 ? 4.997 4.538 -3.132 1.00 97.75 81 PRO A C 1
ATOM 598 O O . PRO A 1 81 ? 5.475 4.267 -2.027 1.00 97.75 81 PRO A O 1
ATOM 601 N N . ARG A 1 82 ? 4.252 5.635 -3.316 1.00 98.56 82 ARG A N 1
ATOM 602 C CA . ARG A 1 82 ? 3.924 6.577 -2.240 1.00 98.56 82 ARG A CA 1
ATOM 603 C C . ARG A 1 82 ? 3.075 5.950 -1.135 1.00 98.56 82 ARG A C 1
ATOM 605 O O . ARG A 1 82 ? 3.131 6.437 -0.008 1.00 98.56 82 ARG A O 1
ATOM 612 N N . VAL A 1 83 ? 2.310 4.890 -1.407 1.00 98.50 83 VAL A N 1
ATOM 613 C CA . VAL A 1 83 ? 1.507 4.235 -0.356 1.00 98.50 83 VAL A CA 1
ATOM 614 C C . VAL A 1 83 ? 2.388 3.471 0.630 1.00 98.50 83 VAL A C 1
ATOM 616 O O . VAL A 1 83 ? 2.175 3.558 1.837 1.00 98.50 83 VAL A O 1
ATOM 619 N N . TRP A 1 84 ? 3.443 2.823 0.135 1.00 98.44 84 TRP A N 1
ATOM 620 C CA . TRP A 1 84 ? 4.430 2.133 0.966 1.00 98.44 84 TRP A CA 1
ATOM 621 C C . TRP A 1 84 ? 5.310 3.121 1.729 1.00 98.44 84 TRP A C 1
ATOM 623 O O . TRP A 1 84 ? 5.608 2.912 2.903 1.00 98.44 84 TRP A O 1
ATOM 633 N N . LEU A 1 85 ? 5.652 4.255 1.105 1.00 98.81 85 LEU A N 1
ATOM 634 C CA . LEU A 1 85 ? 6.316 5.349 1.811 1.00 98.81 85 LEU A CA 1
ATOM 635 C C . LEU A 1 85 ? 5.445 5.887 2.957 1.00 98.81 85 LEU A C 1
ATOM 637 O O . LEU A 1 85 ? 5.954 6.073 4.056 1.00 98.81 85 LEU A O 1
ATOM 641 N N . HIS A 1 86 ? 4.143 6.102 2.738 1.00 98.75 86 HIS A N 1
ATOM 642 C CA . HIS A 1 86 ? 3.218 6.532 3.795 1.00 98.75 86 HIS A CA 1
ATOM 643 C C . HIS A 1 86 ? 3.204 5.548 4.976 1.00 98.75 86 HIS A C 1
ATOM 645 O O . HIS A 1 86 ? 3.326 5.965 6.129 1.00 98.75 86 HIS A O 1
ATOM 651 N N . ASP A 1 87 ? 3.105 4.252 4.683 1.00 98.56 87 ASP A N 1
ATOM 652 C CA . ASP A 1 87 ? 3.129 3.173 5.672 1.00 98.56 87 ASP A CA 1
ATOM 653 C C . ASP A 1 87 ? 4.435 3.141 6.487 1.00 98.56 87 ASP A C 1
ATOM 655 O O . ASP A 1 87 ? 4.411 3.109 7.724 1.00 98.56 87 ASP A O 1
ATOM 659 N N . GLY A 1 88 ? 5.574 3.232 5.793 1.00 98.56 88 GLY A N 1
ATOM 660 C CA . GLY A 1 88 ? 6.899 3.288 6.403 1.00 98.56 88 GLY A CA 1
ATOM 661 C C . GLY A 1 88 ? 7.091 4.526 7.279 1.00 98.56 88 GLY A C 1
ATOM 662 O O . GLY A 1 88 ? 7.560 4.401 8.407 1.00 98.56 88 GLY A O 1
ATOM 663 N N . LEU A 1 89 ? 6.668 5.708 6.812 1.00 98.75 89 LEU A N 1
ATOM 664 C CA . LEU A 1 89 ? 6.755 6.960 7.575 1.00 98.75 89 LEU A CA 1
ATOM 665 C C . LEU A 1 89 ? 5.957 6.883 8.881 1.00 98.75 89 LEU A C 1
ATOM 667 O O . LEU A 1 89 ? 6.433 7.350 9.913 1.00 98.75 89 LEU A O 1
ATOM 671 N N . LEU A 1 90 ? 4.762 6.280 8.867 1.00 98.50 90 LEU A N 1
ATOM 672 C CA . LEU A 1 90 ? 3.982 6.076 10.091 1.00 98.50 90 LEU A CA 1
ATOM 673 C C . LEU A 1 90 ? 4.714 5.169 11.089 1.00 98.50 90 LEU A C 1
ATOM 675 O O . LEU A 1 90 ? 4.773 5.496 12.275 1.00 98.50 90 LEU A O 1
ATOM 679 N N . ARG A 1 91 ? 5.302 4.062 10.621 1.00 98.19 91 ARG A N 1
ATOM 680 C CA . ARG A 1 91 ? 6.010 3.104 11.489 1.00 98.19 91 ARG A CA 1
ATOM 681 C C . ARG A 1 91 ? 7.352 3.612 12.002 1.00 98.19 91 ARG A C 1
ATOM 683 O O . ARG A 1 91 ? 7.731 3.272 13.118 1.00 98.19 91 ARG A O 1
ATOM 690 N N . ASP A 1 92 ? 8.026 4.461 11.233 1.00 98.12 92 ASP A N 1
ATOM 691 C CA . ASP A 1 92 ? 9.247 5.166 11.645 1.00 98.12 92 ASP A CA 1
ATOM 692 C C . ASP A 1 92 ? 8.946 6.393 12.540 1.00 98.12 92 ASP A C 1
ATOM 694 O O . ASP A 1 92 ? 9.850 7.068 13.025 1.00 98.12 92 ASP A O 1
ATOM 698 N N . GLY A 1 93 ? 7.665 6.698 12.800 1.00 97.69 93 GLY A N 1
ATOM 699 C CA . GLY A 1 93 ? 7.239 7.795 13.678 1.00 97.69 93 GLY A CA 1
ATOM 700 C C . GLY A 1 93 ? 7.241 9.183 13.023 1.00 97.69 93 GLY A C 1
ATOM 701 O O . GLY A 1 93 ? 7.074 10.195 13.708 1.00 97.69 93 GLY A O 1
ATOM 702 N N . GLN A 1 94 ? 7.380 9.260 11.700 1.00 98.25 94 GLN A N 1
ATOM 703 C CA . GLN A 1 94 ? 7.413 10.493 10.905 1.00 98.25 94 GLN A CA 1
ATOM 704 C C . GLN A 1 94 ? 5.996 10.966 10.505 1.00 98.25 94 GLN A C 1
ATOM 706 O O . GLN A 1 94 ? 5.683 11.177 9.332 1.00 98.25 94 GLN A O 1
ATOM 711 N N . ALA A 1 95 ? 5.109 11.137 11.493 1.00 96.50 95 ALA A N 1
ATOM 712 C CA . ALA A 1 95 ? 3.670 11.345 11.272 1.00 96.50 95 ALA A CA 1
ATOM 713 C C . ALA A 1 95 ? 3.301 12.617 10.474 1.00 96.50 95 ALA A C 1
ATOM 715 O O . ALA A 1 95 ? 2.319 12.610 9.731 1.00 96.50 95 ALA A O 1
ATOM 716 N N . GLU A 1 96 ? 4.064 13.706 10.607 1.00 97.94 96 GLU A N 1
ATOM 717 C CA . GLU A 1 96 ? 3.814 14.959 9.871 1.00 97.94 96 GLU A CA 1
ATOM 718 C C . GLU A 1 96 ? 4.057 14.792 8.362 1.00 97.94 96 GLU A C 1
ATOM 720 O O . GLU A 1 96 ? 3.239 15.205 7.533 1.00 97.94 96 GLU A O 1
ATOM 725 N N . GLU A 1 97 ? 5.155 14.126 8.002 1.00 98.38 97 GLU A N 1
ATOM 726 C CA . GLU A 1 97 ? 5.487 13.824 6.609 1.00 98.38 97 GLU A CA 1
ATOM 727 C C . GLU A 1 97 ? 4.486 12.824 6.023 1.00 98.38 97 GLU A C 1
ATOM 729 O O . GLU A 1 97 ? 3.969 13.047 4.927 1.00 98.38 97 GLU A O 1
ATOM 734 N N . ALA A 1 98 ? 4.109 11.792 6.791 1.00 98.44 98 ALA A N 1
ATOM 735 C CA . ALA A 1 98 ? 3.043 10.870 6.401 1.00 98.44 98 ALA A CA 1
ATOM 736 C C . ALA A 1 98 ? 1.719 11.614 6.137 1.00 98.44 98 ALA A C 1
ATOM 738 O O . ALA A 1 98 ? 1.056 11.370 5.131 1.00 98.44 98 ALA A O 1
ATOM 739 N N . GLY A 1 99 ? 1.341 12.572 6.990 1.00 98.19 99 GLY A N 1
ATOM 740 C CA . GLY A 1 99 ? 0.140 13.394 6.799 1.00 98.19 99 GLY A CA 1
ATOM 741 C C . GLY A 1 99 ? 0.182 14.260 5.532 1.00 98.19 99 GLY A C 1
ATOM 742 O O . GLY A 1 99 ? -0.829 14.394 4.830 1.00 98.19 99 GLY A O 1
ATOM 743 N N . SER A 1 100 ? 1.353 14.805 5.203 1.00 98.31 100 SER A N 1
ATOM 744 C CA . SER A 1 100 ? 1.565 15.577 3.972 1.00 98.31 100 SER A CA 1
ATOM 745 C C . SER A 1 100 ? 1.413 14.687 2.737 1.00 98.31 100 SER A C 1
ATOM 747 O O . SER A 1 100 ? 0.596 14.978 1.861 1.00 98.31 100 SER A O 1
ATOM 749 N N . LEU A 1 101 ? 2.083 13.532 2.729 1.00 98.31 101 LEU A N 1
ATOM 750 C CA . LEU A 1 101 ? 1.984 12.550 1.649 1.00 98.31 101 LEU A CA 1
ATOM 751 C C . LEU A 1 101 ? 0.555 12.012 1.482 1.00 98.31 101 LEU A C 1
ATOM 753 O O . LEU A 1 101 ? 0.058 11.864 0.365 1.00 98.31 101 LEU A O 1
ATOM 757 N N . ARG A 1 102 ? -0.162 11.794 2.590 1.00 98.06 102 ARG A N 1
ATOM 758 C CA . ARG A 1 102 ? -1.578 11.399 2.581 1.00 98.06 102 ARG A CA 1
ATOM 759 C C . ARG A 1 102 ? -2.457 12.440 1.888 1.00 98.06 102 ARG A C 1
ATOM 761 O O . ARG A 1 102 ? -3.392 12.088 1.166 1.00 98.06 102 ARG A O 1
ATOM 768 N N . THR A 1 103 ? -2.160 13.724 2.076 1.00 98.31 103 THR A N 1
ATOM 769 C CA . THR A 1 103 ? -2.870 14.817 1.398 1.00 98.31 103 THR A CA 1
ATOM 770 C C . THR A 1 103 ? -2.635 14.778 -0.112 1.00 98.31 103 THR A C 1
ATOM 772 O O . THR A 1 103 ? -3.589 14.913 -0.883 1.00 98.31 103 THR A O 1
ATOM 775 N N . GLU A 1 104 ? -1.400 14.518 -0.543 1.00 98.12 104 GLU A N 1
ATOM 776 C CA . GLU A 1 104 ? -1.051 14.368 -1.961 1.00 98.12 104 GLU A CA 1
ATOM 777 C C . GLU A 1 104 ? -1.750 13.164 -2.605 1.00 98.12 104 GLU A C 1
ATOM 779 O O . GLU A 1 104 ? -2.390 13.305 -3.651 1.00 98.12 104 GLU A O 1
ATOM 784 N N . LEU A 1 105 ? -1.708 11.998 -1.951 1.00 98.19 105 LEU A N 1
ATOM 785 C CA . LEU A 1 105 ? -2.399 10.784 -2.400 1.00 98.19 105 LEU A CA 1
ATOM 786 C C . LEU A 1 105 ? -3.912 11.016 -2.534 1.00 98.19 105 LEU A C 1
ATOM 788 O O . LEU A 1 105 ? -4.531 10.641 -3.534 1.00 98.19 105 LEU A O 1
ATOM 792 N N . LYS A 1 106 ? -4.522 11.719 -1.571 1.00 97.94 106 LYS A N 1
ATOM 793 C CA . LYS A 1 106 ? -5.949 12.068 -1.623 1.00 97.94 106 LYS A CA 1
ATOM 794 C C . LYS A 1 106 ? -6.279 12.978 -2.808 1.00 97.94 106 LYS A C 1
ATOM 796 O O . LYS A 1 106 ? -7.347 12.803 -3.412 1.00 97.94 106 LYS A O 1
ATOM 801 N N . ALA A 1 107 ? -5.400 13.935 -3.114 1.00 98.00 107 ALA A N 1
ATOM 802 C CA . ALA A 1 107 ? -5.547 14.894 -4.208 1.00 98.00 107 ALA A CA 1
ATOM 803 C C . ALA A 1 107 ? -5.336 14.262 -5.592 1.00 98.00 107 ALA A C 1
ATOM 805 O O . ALA A 1 107 ? -5.986 14.687 -6.547 1.00 98.00 107 ALA A O 1
ATOM 806 N N . ALA A 1 108 ? -4.506 13.219 -5.691 1.00 96.50 108 ALA A N 1
ATOM 807 C CA . ALA A 1 108 ? -4.263 12.488 -6.936 1.00 96.50 108 ALA A CA 1
ATOM 808 C C . ALA A 1 108 ? -5.517 11.780 -7.480 1.00 96.50 108 ALA A C 1
ATOM 810 O O . ALA A 1 108 ? -5.612 11.554 -8.682 1.00 96.50 108 ALA A O 1
ATOM 811 N N . ARG A 1 109 ? -6.494 11.467 -6.611 1.00 95.94 109 ARG A N 1
ATOM 812 C CA . ARG A 1 109 ? -7.767 10.814 -6.976 1.00 95.94 109 ARG A CA 1
ATOM 813 C C . ARG A 1 109 ? -7.559 9.566 -7.845 1.00 95.94 109 ARG A C 1
ATOM 815 O O . ARG A 1 109 ? -8.215 9.425 -8.874 1.00 95.94 109 ARG A O 1
ATOM 822 N N . SER A 1 110 ? -6.667 8.675 -7.405 1.00 95.50 110 SER A N 1
ATOM 823 C CA . SER A 1 110 ? -6.422 7.395 -8.077 1.00 95.50 110 SER A CA 1
ATOM 824 C C . SER A 1 110 ? -7.732 6.636 -8.332 1.00 95.50 110 SER A C 1
ATOM 826 O O . SER A 1 110 ? -8.669 6.744 -7.533 1.00 95.50 110 SER A O 1
ATOM 828 N N . ALA A 1 111 ? -7.779 5.891 -9.436 1.00 95.19 111 ALA A N 1
ATOM 829 C CA . ALA A 1 111 ? -8.839 4.934 -9.760 1.00 95.19 111 ALA A CA 1
ATOM 830 C C . ALA A 1 111 ? -8.440 3.485 -9.418 1.00 95.19 111 ALA A C 1
ATOM 832 O O . ALA A 1 111 ? -9.157 2.556 -9.774 1.00 95.19 111 ALA A O 1
ATOM 833 N N . ASP A 1 112 ? -7.290 3.306 -8.765 1.00 96.19 112 ASP A N 1
ATOM 834 C CA . ASP A 1 112 ? -6.792 2.024 -8.276 1.00 96.19 112 ASP A CA 1
ATOM 835 C C . ASP A 1 112 ? -7.239 1.804 -6.814 1.00 96.19 112 ASP A C 1
ATOM 837 O O . ASP A 1 112 ? -6.811 2.569 -5.938 1.00 96.19 112 ASP A O 1
ATOM 841 N N . PRO A 1 113 ? -8.082 0.787 -6.531 1.00 97.62 113 PRO A N 1
ATOM 842 C CA . PRO A 1 113 ? -8.471 0.407 -5.173 1.00 97.62 113 PRO A CA 1
ATOM 843 C C . PRO A 1 113 ? -7.284 0.151 -4.241 1.00 97.62 113 PRO A C 1
ATOM 845 O O . PRO A 1 113 ? -7.344 0.563 -3.080 1.00 97.62 113 PRO A O 1
ATOM 848 N N . GLY A 1 114 ? -6.194 -0.440 -4.749 1.00 96.69 114 GLY A N 1
ATOM 849 C CA . GLY A 1 114 ? -5.022 -0.811 -3.950 1.00 96.69 114 GLY A CA 1
ATOM 850 C C . GLY A 1 114 ? -4.345 0.393 -3.294 1.00 96.69 114 GLY A C 1
ATOM 851 O O . GLY A 1 114 ? -3.826 0.294 -2.184 1.00 96.69 114 GLY A O 1
ATOM 852 N N . VAL A 1 115 ? -4.442 1.577 -3.913 1.00 98.12 115 VAL A N 1
ATOM 853 C CA . VAL A 1 115 ? -3.954 2.824 -3.308 1.00 98.12 115 VAL A CA 1
ATOM 854 C C . VAL A 1 115 ? -4.727 3.173 -2.037 1.00 98.12 115 VAL A C 1
ATOM 856 O O . VAL A 1 115 ? -4.139 3.606 -1.046 1.00 98.12 115 VAL A O 1
ATOM 859 N N . TYR A 1 116 ? -6.050 3.023 -2.060 1.00 98.56 116 TYR A N 1
ATOM 860 C CA . TYR A 1 116 ? -6.889 3.360 -0.913 1.00 98.56 116 TYR A CA 1
ATOM 861 C C . TYR A 1 116 ? -6.814 2.300 0.175 1.00 98.56 116 TYR A C 1
ATOM 863 O O . TYR A 1 116 ? -6.786 2.669 1.347 1.00 98.56 116 TYR A O 1
ATOM 871 N N . GLU A 1 117 ? -6.751 1.025 -0.213 1.00 98.25 117 GLU A N 1
ATOM 872 C CA . GLU A 1 117 ? -6.563 -0.100 0.701 1.00 98.25 117 GLU A CA 1
ATOM 873 C C . GLU A 1 117 ? -5.255 0.060 1.479 1.00 98.25 117 GLU A C 1
ATOM 875 O O . GLU A 1 117 ? -5.289 0.169 2.700 1.00 98.25 117 GLU A O 1
ATOM 880 N N . ALA A 1 118 ? -4.119 0.207 0.789 1.00 98.06 118 ALA A N 1
ATOM 881 C CA . ALA A 1 118 ? -2.812 0.329 1.436 1.00 98.06 118 ALA A CA 1
ATOM 882 C C . ALA A 1 118 ? -2.742 1.518 2.412 1.00 98.06 118 ALA A C 1
ATOM 884 O O . ALA A 1 118 ? -2.238 1.392 3.530 1.00 98.06 118 ALA A O 1
ATOM 885 N N . VAL A 1 119 ? -3.295 2.679 2.034 1.00 98.62 119 VAL A N 1
ATOM 886 C CA . VAL A 1 119 ? -3.346 3.836 2.941 1.00 98.62 119 VAL A CA 1
ATOM 887 C C . VAL A 1 119 ? -4.270 3.564 4.129 1.00 98.62 119 VAL A C 1
ATOM 889 O O . VAL A 1 119 ? -3.895 3.874 5.259 1.00 98.62 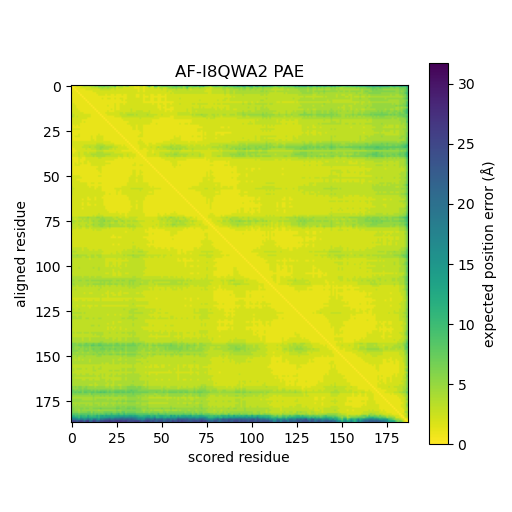119 VAL A O 1
ATOM 892 N N . ALA A 1 120 ? -5.448 2.981 3.916 1.00 98.75 120 ALA A N 1
ATOM 893 C CA . ALA A 1 120 ? -6.385 2.688 4.996 1.00 98.75 120 ALA A CA 1
ATOM 894 C C . ALA A 1 120 ? -5.834 1.651 5.991 1.00 98.75 120 ALA A C 1
ATOM 896 O O . ALA A 1 120 ? -5.892 1.891 7.195 1.00 98.75 120 ALA A O 1
ATOM 897 N N . GLU A 1 121 ? -5.220 0.571 5.506 1.00 98.31 121 GLU A N 1
ATOM 898 C CA . GLU A 1 121 ? -4.559 -0.456 6.325 1.00 98.31 121 GLU A CA 1
ATOM 899 C C . GLU A 1 121 ? -3.413 0.142 7.155 1.00 98.31 121 GLU A C 1
ATOM 901 O O . GLU A 1 121 ? -3.299 -0.112 8.354 1.00 98.31 121 GLU A O 1
ATOM 906 N N . SER A 1 122 ? -2.598 1.020 6.557 1.00 98.06 122 SER A N 1
ATOM 907 C CA . SER A 1 122 ? -1.519 1.699 7.289 1.00 98.06 122 SER A CA 1
ATOM 908 C C . SER A 1 122 ? -2.039 2.611 8.412 1.00 98.06 122 SER A C 1
ATOM 910 O O . SER A 1 122 ? -1.443 2.688 9.488 1.00 98.06 122 SER A O 1
ATOM 912 N N . LEU A 1 123 ? -3.181 3.277 8.196 1.00 98.69 123 LEU A N 1
ATOM 913 C CA . LEU A 1 123 ? -3.852 4.103 9.202 1.00 98.69 123 LEU A CA 1
ATOM 914 C C . LEU A 1 123 ? -4.461 3.247 10.314 1.00 98.69 123 LEU A C 1
ATOM 916 O O . LEU A 1 123 ? -4.326 3.592 11.488 1.00 98.69 123 LEU A O 1
ATOM 920 N N . GLU A 1 124 ? -5.100 2.133 9.957 1.00 98.50 124 GLU A N 1
ATOM 921 C CA . GLU A 1 124 ? -5.655 1.177 10.914 1.00 98.50 124 GLU A CA 1
ATOM 922 C C . GLU A 1 124 ? -4.553 0.607 11.813 1.00 98.50 124 GLU A C 1
ATOM 924 O O . GLU A 1 124 ? -4.678 0.653 13.038 1.00 98.50 124 GLU A O 1
ATOM 929 N N . ALA A 1 125 ? -3.434 0.169 11.226 1.00 97.06 125 ALA A N 1
ATOM 930 C CA . ALA A 1 125 ? -2.272 -0.331 11.961 1.00 97.06 125 ALA A CA 1
ATOM 931 C C . ALA A 1 125 ? -1.667 0.720 12.911 1.00 97.06 125 ALA A C 1
ATOM 933 O O . ALA A 1 125 ? -1.169 0.374 13.984 1.00 97.06 125 ALA A O 1
ATOM 934 N N . ALA A 1 126 ? -1.744 2.006 12.554 1.00 97.25 126 ALA A N 1
ATOM 935 C CA . ALA A 1 126 ? -1.330 3.123 13.404 1.00 97.25 126 ALA A CA 1
ATOM 936 C C . ALA A 1 126 ? -2.384 3.536 14.456 1.00 97.25 126 ALA A C 1
ATOM 938 O O . ALA A 1 126 ? -2.156 4.474 15.223 1.00 97.25 126 ALA A O 1
ATOM 939 N N . GLY A 1 127 ? -3.544 2.871 14.501 1.00 97.75 127 GLY A N 1
ATOM 940 C CA . GLY A 1 127 ? -4.647 3.183 15.415 1.00 97.75 127 GLY A CA 1
ATOM 941 C C . GLY A 1 127 ? -5.483 4.405 15.016 1.00 97.75 127 GLY A C 1
ATOM 942 O O . GLY A 1 127 ? -6.313 4.867 15.798 1.00 97.75 127 GLY A O 1
ATOM 943 N N . LEU A 1 128 ? -5.300 4.935 13.805 1.00 98.19 128 LEU A N 1
ATOM 944 C CA . LEU A 1 128 ? -6.024 6.090 13.267 1.00 98.19 128 LEU A CA 1
ATOM 945 C C . LEU A 1 128 ? -7.334 5.640 12.600 1.00 98.19 128 LEU A C 1
ATOM 947 O O . LEU A 1 128 ? -7.543 5.828 11.401 1.00 98.19 128 LEU A O 1
ATOM 951 N N . LEU A 1 129 ? -8.213 5.016 13.387 1.00 98.62 129 LEU A N 1
ATOM 952 C CA . LEU A 1 129 ? -9.391 4.296 12.887 1.00 98.62 129 LEU A CA 1
ATOM 953 C C . LEU A 1 129 ? -10.388 5.186 12.123 1.00 98.62 129 LEU A C 1
ATOM 955 O O . LEU A 1 129 ? -10.897 4.775 11.083 1.00 98.62 129 LEU A O 1
ATOM 959 N N . ASP A 1 130 ? -10.646 6.417 12.571 1.00 98.56 130 ASP A N 1
ATOM 960 C CA . ASP A 1 130 ? -11.543 7.342 11.854 1.00 98.56 130 ASP A CA 1
ATOM 961 C C . ASP A 1 130 ? -11.012 7.709 10.456 1.00 98.56 130 ASP A C 1
ATOM 963 O O . ASP A 1 130 ? -11.762 7.756 9.469 1.00 98.56 130 ASP A O 1
ATOM 967 N N . ASP A 1 131 ? -9.699 7.928 10.353 1.00 98.31 131 ASP A N 1
ATOM 968 C CA . ASP A 1 131 ? -9.032 8.205 9.084 1.00 98.31 131 ASP A CA 1
ATOM 969 C C . ASP A 1 131 ? -9.046 6.952 8.193 1.00 98.31 131 ASP A C 1
ATOM 971 O O . ASP A 1 131 ? -9.366 7.057 7.007 1.00 98.31 131 ASP A O 1
ATOM 975 N N . ALA A 1 132 ? -8.778 5.766 8.749 1.00 98.81 132 ALA A N 1
ATOM 976 C CA . ALA A 1 132 ? -8.841 4.498 8.017 1.00 98.81 132 ALA A CA 1
ATOM 977 C C . ALA A 1 132 ? -10.240 4.253 7.424 1.00 98.81 132 ALA A C 1
ATOM 979 O O . ALA A 1 132 ? -10.380 4.018 6.223 1.00 98.81 132 ALA A O 1
ATOM 980 N N . HIS A 1 133 ? -11.298 4.415 8.229 1.00 98.69 133 HIS A N 1
ATOM 981 C CA . HIS A 1 133 ? -12.689 4.300 7.773 1.00 98.69 133 HIS A CA 1
ATOM 982 C C . HIS A 1 133 ? -13.004 5.287 6.641 1.00 98.69 133 HIS A C 1
ATOM 984 O O . HIS A 1 133 ? -13.669 4.930 5.659 1.00 98.69 133 HIS A O 1
ATOM 990 N N . THR A 1 134 ? -12.499 6.520 6.752 1.00 98.56 134 THR A N 1
ATOM 991 C CA . THR A 1 134 ? -12.638 7.540 5.706 1.00 98.56 134 THR A CA 1
ATOM 992 C C . THR A 1 134 ? -11.969 7.098 4.408 1.00 98.56 134 THR A C 1
ATOM 994 O O . THR A 1 134 ? -12.554 7.267 3.339 1.00 98.56 134 THR A O 1
ATOM 997 N N . TRP A 1 135 ? -10.765 6.527 4.478 1.00 98.75 135 TRP A N 1
ATOM 998 C CA . TRP A 1 135 ? -10.016 6.082 3.304 1.00 98.75 135 TRP A CA 1
ATOM 999 C C . TRP A 1 135 ? -10.636 4.869 2.619 1.00 98.75 135 TRP A C 1
ATOM 1001 O O . TRP A 1 135 ? -10.823 4.929 1.404 1.00 98.75 135 TRP A O 1
ATOM 1011 N N . PHE A 1 136 ? -11.057 3.847 3.369 1.00 98.75 136 PHE A N 1
ATOM 1012 C CA . PHE A 1 136 ? -11.784 2.709 2.798 1.00 98.75 136 PHE A CA 1
ATOM 1013 C C . PHE A 1 136 ? -13.070 3.157 2.087 1.00 98.75 136 PHE A C 1
ATOM 1015 O O . PHE A 1 136 ? -13.289 2.846 0.916 1.00 98.75 136 PHE A O 1
ATOM 1022 N N . THR A 1 137 ? -13.892 3.970 2.762 1.00 98.56 137 THR A N 1
ATOM 1023 C CA . THR A 1 137 ? -15.161 4.470 2.200 1.00 98.56 137 THR A CA 1
ATOM 1024 C C . THR A 1 137 ? -14.928 5.347 0.966 1.00 98.56 137 THR A C 1
ATOM 1026 O O . THR A 1 137 ? -15.631 5.238 -0.040 1.00 98.56 137 THR A O 1
ATOM 1029 N N . MET A 1 138 ? -13.924 6.227 1.021 1.00 98.50 138 MET A N 1
ATOM 1030 C CA . MET A 1 138 ? -13.544 7.080 -0.103 1.00 98.50 138 MET A CA 1
ATOM 1031 C C . MET A 1 138 ? -13.038 6.260 -1.293 1.00 98.50 138 MET A C 1
ATOM 1033 O O . MET A 1 138 ? -13.376 6.594 -2.428 1.00 98.50 138 MET A O 1
ATOM 1037 N N . GLY A 1 139 ? -12.236 5.224 -1.042 1.00 98.25 139 GLY A N 1
ATOM 1038 C CA . GLY A 1 139 ? -11.697 4.341 -2.070 1.00 98.25 139 GLY A CA 1
ATOM 1039 C C . GLY A 1 139 ? -12.793 3.623 -2.836 1.00 98.25 139 GLY A C 1
ATOM 1040 O O . GLY A 1 139 ? -12.822 3.719 -4.062 1.00 98.25 139 GLY A O 1
ATOM 1041 N N . TYR A 1 140 ? -13.744 3.020 -2.115 1.00 98.38 140 TYR A N 1
ATOM 1042 C CA . TYR A 1 140 ? -14.883 2.328 -2.715 1.00 98.38 140 TYR A CA 1
ATOM 1043 C C 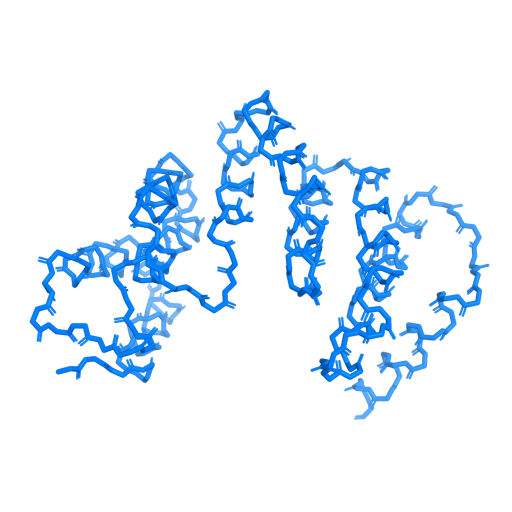. TYR A 1 140 ? -15.638 3.252 -3.678 1.00 98.38 140 TYR A C 1
ATOM 1045 O O . TYR A 1 140 ? -15.692 2.994 -4.876 1.00 98.38 140 TYR A O 1
ATOM 1053 N N . HIS A 1 141 ? -16.104 4.413 -3.207 1.00 97.88 141 HIS A N 1
ATOM 1054 C CA . HIS A 1 141 ? -16.880 5.331 -4.050 1.00 97.8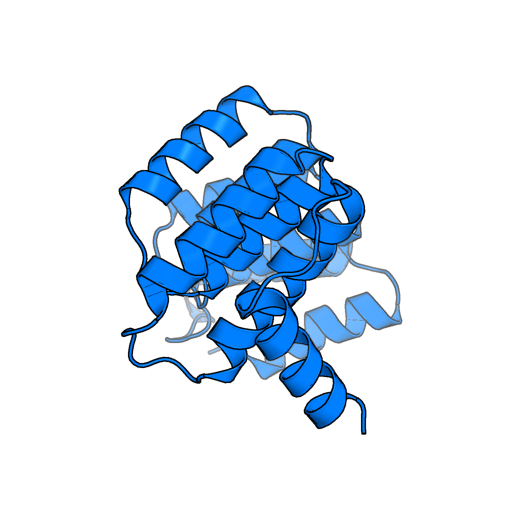8 141 HIS A CA 1
ATOM 1055 C C . HIS A 1 141 ? -16.092 5.954 -5.208 1.00 97.88 141 HIS A C 1
ATOM 1057 O O . HIS A 1 141 ? -16.676 6.364 -6.212 1.00 97.88 141 HIS A O 1
ATOM 1063 N N . ARG A 1 142 ? -14.767 6.088 -5.087 1.00 97.31 142 ARG A N 1
ATOM 1064 C CA . ARG A 1 142 ? -13.935 6.602 -6.185 1.00 97.31 142 ARG A CA 1
ATOM 1065 C C . ARG A 1 142 ? -13.641 5.538 -7.236 1.00 97.31 142 ARG A C 1
ATOM 1067 O O . ARG A 1 142 ? -13.449 5.907 -8.394 1.00 97.31 142 ARG A O 1
ATOM 1074 N N . CYS A 1 143 ? -13.634 4.267 -6.846 1.00 97.69 143 CYS A N 1
ATOM 1075 C CA . CYS A 1 143 ? -13.267 3.154 -7.713 1.00 97.69 143 CYS A CA 1
ATOM 1076 C C . CYS A 1 143 ? -14.467 2.305 -8.163 1.00 97.69 143 CYS A C 1
ATOM 1078 O O . CYS A 1 143 ? -14.293 1.486 -9.052 1.00 97.69 143 CYS A O 1
ATOM 1080 N N . GLU A 1 144 ? -15.688 2.538 -7.660 1.00 95.62 144 GLU A N 1
ATOM 1081 C CA . GLU A 1 144 ? -16.902 1.750 -7.980 1.00 95.62 144 GLU A CA 1
ATOM 1082 C C . GLU A 1 144 ? -17.267 1.702 -9.481 1.00 95.62 144 GLU A C 1
ATOM 1084 O O . GLU A 1 144 ? -18.116 0.922 -9.900 1.00 95.62 144 GLU A O 1
ATOM 1089 N N . ARG A 1 145 ? -16.656 2.562 -10.307 1.00 95.31 145 ARG A N 1
ATOM 1090 C CA . ARG A 1 145 ? -16.805 2.576 -11.775 1.00 95.31 145 ARG A CA 1
ATOM 1091 C C . ARG A 1 145 ? -15.493 2.339 -12.525 1.00 95.31 145 ARG A C 1
ATOM 1093 O O . ARG A 1 145 ? -15.450 2.524 -13.742 1.00 95.31 145 ARG A O 1
ATOM 1100 N N . ALA A 1 146 ? -14.412 2.033 -11.814 1.00 94.62 146 ALA A N 1
ATOM 1101 C CA . ALA A 1 146 ? -13.129 1.732 -12.425 1.00 94.62 146 ALA A CA 1
ATOM 1102 C C . ALA A 1 146 ? -13.195 0.356 -13.114 1.00 94.62 146 ALA A C 1
ATOM 1104 O O . ALA A 1 146 ? -13.925 -0.520 -12.655 1.00 94.62 146 ALA A O 1
ATOM 1105 N N . PRO A 1 147 ? -12.454 0.141 -14.215 1.00 95.75 147 PRO A N 1
ATOM 1106 C CA . PRO A 1 147 ? -12.410 -1.142 -14.912 1.00 95.75 147 PRO A CA 1
ATOM 1107 C C . PRO A 1 147 ? -11.488 -2.126 -14.174 1.00 95.75 147 PRO A C 1
ATOM 1109 O O . PRO A 1 147 ? -10.481 -2.577 -14.717 1.00 95.75 147 PRO A O 1
ATOM 1112 N N . VAL A 1 148 ? -11.809 -2.408 -12.914 1.00 94.06 148 VAL A N 1
ATOM 1113 C CA . VAL A 1 148 ? -11.064 -3.296 -12.017 1.00 94.06 148 VAL A CA 1
ATOM 1114 C C . VAL A 1 148 ? -11.942 -4.485 -11.630 1.00 94.06 148 VAL A C 1
ATOM 1116 O O . VAL A 1 148 ? -13.165 -4.366 -11.677 1.00 94.06 148 VAL A O 1
ATOM 1119 N N . PRO A 1 149 ? -11.359 -5.637 -11.271 1.00 95.31 149 PRO A N 1
ATOM 1120 C CA . PRO A 1 149 ? -12.134 -6.753 -10.744 1.00 95.31 149 PRO A CA 1
ATOM 1121 C C . PRO A 1 149 ? -12.951 -6.366 -9.503 1.00 95.31 149 PRO A C 1
ATOM 1123 O O . PRO A 1 149 ? -12.414 -5.736 -8.591 1.00 95.31 149 PRO A O 1
ATOM 1126 N N . ASP A 1 150 ? -14.211 -6.808 -9.443 1.00 94.56 150 ASP A N 1
ATOM 1127 C CA . ASP A 1 150 ? -15.144 -6.477 -8.352 1.00 94.56 150 ASP A CA 1
ATOM 1128 C C . ASP A 1 150 ? -14.590 -6.850 -6.968 1.00 94.56 150 ASP A C 1
ATOM 1130 O O . ASP A 1 150 ? -14.719 -6.073 -6.025 1.00 94.56 150 ASP A O 1
ATOM 1134 N N . PHE A 1 151 ? -13.855 -7.966 -6.865 1.00 94.69 151 PHE A N 1
ATOM 1135 C CA . PHE A 1 151 ? -13.279 -8.416 -5.595 1.00 94.69 151 PHE A CA 1
ATOM 1136 C C . PHE A 1 151 ? -12.332 -7.383 -4.957 1.00 94.69 151 PHE A C 1
ATOM 1138 O O . PHE A 1 151 ? -12.207 -7.347 -3.738 1.00 94.69 151 PHE A O 1
ATOM 1145 N N . LEU A 1 152 ? -11.677 -6.515 -5.741 1.00 96.00 152 LEU A N 1
ATOM 1146 C CA . LEU A 1 152 ? -10.834 -5.445 -5.190 1.00 96.00 152 LEU A CA 1
ATOM 1147 C C . LEU A 1 152 ? -11.668 -4.354 -4.505 1.00 96.00 152 LEU A C 1
ATOM 1149 O O . LEU A 1 152 ? -11.211 -3.729 -3.550 1.00 96.00 152 LEU A O 1
ATOM 1153 N N . LEU A 1 153 ? -12.895 -4.117 -4.976 1.00 97.75 153 LEU A N 1
ATOM 1154 C CA . LEU A 1 153 ? -13.840 -3.214 -4.319 1.00 97.75 153 LEU A CA 1
ATOM 1155 C C . LEU A 1 153 ? -14.416 -3.861 -3.058 1.00 97.75 153 LEU A C 1
ATOM 1157 O O . LEU A 1 153 ? -14.553 -3.180 -2.042 1.00 97.75 153 LEU A O 1
ATOM 1161 N N . ASP A 1 154 ? -14.690 -5.165 -3.101 1.00 97.06 154 ASP A N 1
ATOM 1162 C CA . ASP A 1 154 ? -15.174 -5.917 -1.942 1.00 97.06 154 ASP A CA 1
ATOM 1163 C C . ASP A 1 154 ? -14.134 -5.944 -0.813 1.00 97.06 154 ASP A C 1
ATOM 1165 O O . ASP A 1 154 ? -14.485 -5.737 0.348 1.00 97.06 154 ASP A O 1
ATOM 1169 N N . LEU A 1 155 ? -12.840 -6.085 -1.130 1.00 97.12 155 LEU A N 1
ATOM 1170 C CA . LEU A 1 155 ? -11.757 -5.998 -0.139 1.00 97.12 155 LEU A CA 1
ATOM 1171 C C . LEU A 1 155 ? -11.727 -4.644 0.592 1.00 97.12 155 LEU A C 1
ATOM 1173 O O . LEU A 1 155 ? -11.559 -4.608 1.814 1.00 97.12 155 LEU A O 1
ATOM 1177 N N . LEU A 1 156 ? -12.000 -3.531 -0.104 1.00 98.44 156 LEU A N 1
ATOM 1178 C CA . LEU A 1 156 ? -12.158 -2.226 0.553 1.00 98.44 156 LEU A CA 1
ATOM 1179 C C . LEU A 1 156 ? -13.330 -2.218 1.541 1.00 98.44 156 LEU A C 1
ATOM 1181 O O . LEU A 1 156 ? -13.230 -1.599 2.603 1.00 98.44 156 LEU A O 1
ATOM 1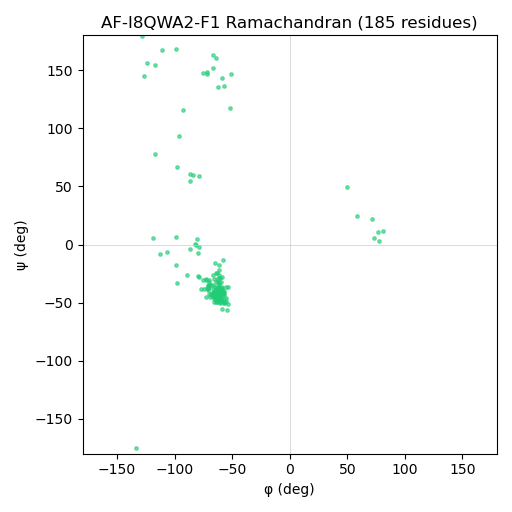185 N N . LEU A 1 157 ? -14.439 -2.888 1.212 1.00 98.50 157 LEU A N 1
ATOM 1186 C CA . LEU A 1 157 ? -15.594 -3.001 2.105 1.00 98.50 157 LEU A CA 1
ATOM 1187 C C . LEU A 1 157 ? -15.309 -3.920 3.299 1.00 98.50 157 LEU A C 1
ATOM 1189 O O . LEU A 1 157 ? -15.736 -3.614 4.413 1.00 98.50 157 LEU A O 1
ATOM 1193 N N . VAL A 1 158 ? -14.526 -4.986 3.112 1.00 98.25 158 VAL A N 1
ATOM 1194 C CA . VAL A 1 158 ? -14.058 -5.853 4.207 1.00 98.25 158 VAL A CA 1
ATOM 1195 C C . VAL A 1 158 ? -13.224 -5.057 5.214 1.00 98.25 158 VAL A C 1
ATOM 1197 O O . VAL A 1 158 ? -13.522 -5.083 6.414 1.00 98.25 158 VAL A O 1
ATOM 1200 N N . GLY A 1 159 ? -12.231 -4.296 4.743 1.00 98.38 159 GLY A N 1
ATOM 1201 C CA . GLY A 1 159 ? -11.436 -3.411 5.600 1.00 98.38 159 GLY A CA 1
ATOM 1202 C C . GLY A 1 159 ? -12.291 -2.336 6.279 1.00 98.38 159 GLY A C 1
ATOM 1203 O O . GLY A 1 159 ? -12.233 -2.152 7.499 1.00 98.38 159 GLY A O 1
ATOM 1204 N N . ARG A 1 160 ? -13.197 -1.698 5.522 1.00 98.56 160 ARG A N 1
ATOM 1205 C CA . ARG A 1 160 ? -14.167 -0.723 6.050 1.00 98.56 160 ARG A CA 1
ATOM 1206 C C . ARG A 1 160 ? -14.974 -1.290 7.216 1.00 98.56 160 ARG A C 1
ATOM 1208 O O . ARG A 1 160 ? -15.073 -0.640 8.259 1.00 98.56 160 ARG A O 1
ATOM 1215 N N . ARG A 1 161 ? -15.562 -2.476 7.036 1.00 98.25 161 ARG A N 1
ATOM 1216 C CA . ARG A 1 161 ? -16.400 -3.137 8.041 1.00 98.25 161 ARG A CA 1
ATOM 1217 C C . ARG A 1 161 ? -15.598 -3.422 9.304 1.00 98.25 161 ARG A C 1
ATOM 1219 O O . ARG A 1 161 ? -16.060 -3.113 10.403 1.00 98.25 161 ARG A O 1
ATOM 1226 N N . ARG A 1 162 ? -14.384 -3.964 9.162 1.00 97.94 162 ARG A N 1
ATOM 1227 C CA . ARG A 1 162 ? -13.484 -4.240 10.293 1.00 97.94 162 ARG A CA 1
ATOM 1228 C C . ARG A 1 162 ? -13.233 -2.982 11.131 1.00 97.94 162 ARG A C 1
ATOM 1230 O O . ARG A 1 162 ? -13.437 -3.010 12.346 1.00 97.94 162 ARG A O 1
ATOM 1237 N N . VAL A 1 163 ? -12.901 -1.863 10.486 1.00 98.56 163 VAL A N 1
ATOM 1238 C CA . VAL A 1 163 ? -12.678 -0.581 11.173 1.00 98.56 163 VAL A CA 1
ATOM 1239 C C . VAL A 1 163 ? -13.959 -0.044 11.823 1.00 98.56 163 VAL A C 1
ATOM 1241 O O . VAL A 1 163 ? -13.923 0.436 12.956 1.00 98.56 163 VAL A O 1
ATOM 1244 N N . ARG A 1 164 ? -15.117 -0.146 11.160 1.00 98.38 164 ARG A N 1
ATOM 1245 C CA . ARG A 1 164 ? -16.411 0.285 11.728 1.00 98.38 164 ARG A CA 1
ATOM 1246 C C . ARG A 1 164 ? -16.790 -0.486 12.985 1.00 98.38 164 ARG A C 1
ATOM 1248 O O . ARG A 1 164 ? -17.251 0.128 13.947 1.00 98.38 164 ARG A O 1
ATOM 1255 N N . VAL A 1 165 ? -16.563 -1.800 12.993 1.00 98.12 165 VAL A N 1
ATOM 1256 C CA . VAL A 1 165 ? -16.761 -2.642 14.181 1.00 98.12 165 VAL A CA 1
ATOM 1257 C C . VAL A 1 165 ? -15.852 -2.175 15.316 1.00 98.12 165 VAL A C 1
ATOM 1259 O O . VAL A 1 165 ? -16.327 -2.003 16.437 1.00 98.12 165 VAL A O 1
ATOM 1262 N N . ALA A 1 166 ? -14.576 -1.899 15.031 1.00 98.12 166 ALA A N 1
ATOM 1263 C CA . ALA A 1 166 ? -13.637 -1.379 16.027 1.00 98.12 166 ALA A CA 1
ATOM 1264 C C . ALA A 1 166 ? -14.051 0.001 16.585 1.00 98.12 166 ALA A C 1
ATOM 1266 O O . ALA A 1 166 ? -13.833 0.278 17.763 1.00 98.12 166 ALA A O 1
ATOM 1267 N N . LEU A 1 167 ? -14.701 0.837 15.769 1.00 98.25 167 LEU A N 1
ATOM 1268 C CA . LEU A 1 167 ? -15.282 2.127 16.170 1.00 98.25 167 LEU A CA 1
ATOM 1269 C C . LEU A 1 167 ? -16.644 2.002 16.887 1.00 98.25 167 LEU A C 1
ATOM 1271 O O . LEU A 1 167 ? -17.169 2.997 17.386 1.00 98.25 167 LEU A O 1
ATOM 1275 N N . GLY A 1 168 ? -17.237 0.805 16.950 1.00 98.06 168 GLY A N 1
ATOM 1276 C CA . GLY A 1 168 ? -18.554 0.580 17.555 1.00 98.06 168 GLY A CA 1
ATOM 1277 C C . GLY A 1 168 ? -19.724 1.134 16.735 1.00 98.06 168 GLY A C 1
ATOM 1278 O O . GLY A 1 168 ? -20.795 1.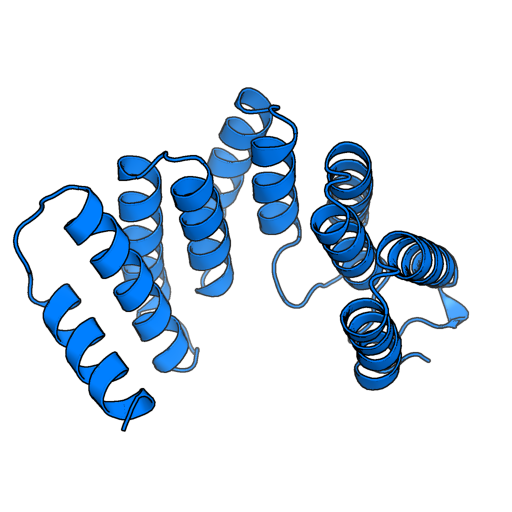397 17.286 1.00 98.06 168 GLY A O 1
ATOM 1279 N N . HIS A 1 169 ? -19.537 1.338 15.429 1.00 97.62 169 HIS A N 1
ATOM 1280 C CA . HIS A 1 169 ? -20.613 1.766 14.539 1.00 97.62 169 HIS A CA 1
ATOM 1281 C C . HIS A 1 169 ? -21.625 0.631 14.300 1.00 97.62 169 HIS A C 1
ATOM 1283 O O . HIS A 1 169 ? -21.238 -0.537 14.244 1.00 97.62 169 HIS A O 1
ATOM 1289 N N . PRO A 1 170 ? -22.922 0.948 14.125 1.00 96.75 170 PRO A N 1
ATOM 1290 C CA . PRO A 1 170 ? -23.898 -0.043 13.690 1.00 96.75 170 PRO A CA 1
ATOM 1291 C C . PRO A 1 170 ? -23.610 -0.501 12.251 1.00 96.75 170 PRO A C 1
ATOM 1293 O O . PRO A 1 170 ? -23.090 0.272 11.439 1.00 96.75 170 PRO A O 1
ATOM 1296 N N . SER A 1 171 ? -23.996 -1.741 11.942 1.00 95.00 171 SER A N 1
ATOM 1297 C CA . SER A 1 171 ? -23.920 -2.295 10.586 1.00 95.00 171 SER A CA 1
ATOM 1298 C C . SER A 1 171 ? -24.741 -1.462 9.599 1.00 95.00 171 SER A C 1
ATOM 1300 O O . SER A 1 171 ? -25.819 -0.969 9.949 1.00 95.00 171 SER A O 1
ATOM 1302 N N . ASP A 1 172 ? -24.245 -1.318 8.373 1.00 97.50 172 ASP A N 1
ATOM 1303 C CA . ASP A 1 172 ? -24.979 -0.741 7.245 1.00 97.50 172 ASP A CA 1
ATOM 1304 C C . ASP A 1 172 ? -24.963 -1.640 5.998 1.00 97.50 172 ASP A C 1
ATOM 1306 O O . ASP A 1 172 ? -24.375 -2.715 5.994 1.00 97.50 172 ASP A O 1
ATOM 1310 N N . ALA A 1 173 ? -25.627 -1.200 4.926 1.00 97.44 173 ALA A N 1
ATOM 1311 C CA . ALA A 1 173 ? -25.778 -1.987 3.701 1.00 97.44 173 ALA A CA 1
ATOM 1312 C C . ALA A 1 173 ? -24.445 -2.326 3.007 1.00 97.44 173 ALA A C 1
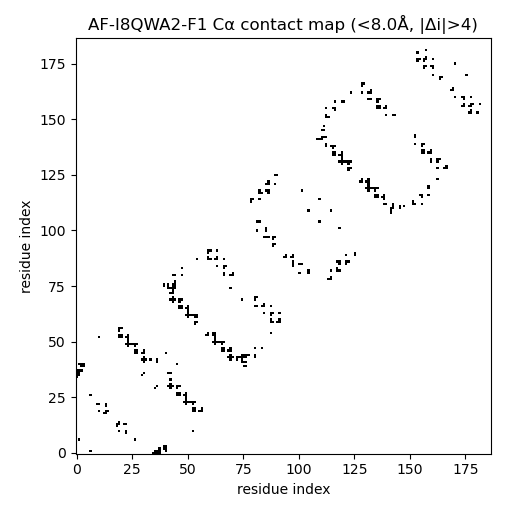ATOM 1314 O O . ALA A 1 173 ? -24.370 -3.319 2.295 1.00 97.44 173 ALA A O 1
ATOM 1315 N N . LEU A 1 174 ? -23.391 -1.518 3.183 1.00 97.12 174 LEU A N 1
ATOM 1316 C CA . LEU A 1 174 ? -22.070 -1.854 2.639 1.00 97.12 174 LEU A CA 1
ATOM 1317 C C . LEU A 1 174 ? -21.354 -2.892 3.512 1.00 97.12 174 LEU A C 1
ATOM 1319 O O . LEU A 1 174 ? -20.542 -3.658 3.000 1.00 97.12 174 LEU A O 1
ATOM 1323 N N . ASP A 1 175 ? -21.663 -2.927 4.810 1.00 97.75 175 ASP A N 1
ATOM 1324 C CA . ASP A 1 175 ? -21.173 -3.970 5.710 1.00 97.75 175 ASP A CA 1
ATOM 1325 C C . ASP A 1 175 ? -21.810 -5.335 5.367 1.00 97.75 175 ASP A C 1
ATOM 1327 O O . ASP A 1 175 ? -21.113 -6.344 5.423 1.00 97.75 175 ASP A O 1
ATOM 1331 N N . GLU A 1 176 ? -23.075 -5.366 4.924 1.00 96.56 176 GLU A N 1
ATOM 1332 C CA . GLU A 1 176 ? -23.747 -6.583 4.417 1.00 96.56 176 GLU A CA 1
ATOM 1333 C C . GLU A 1 176 ? -23.064 -7.132 3.149 1.00 96.56 176 GLU A C 1
ATOM 1335 O O . GLU A 1 176 ? -22.785 -8.323 3.063 1.00 96.56 176 GLU A O 1
ATOM 1340 N N . VAL A 1 177 ? -22.696 -6.265 2.194 1.00 96.44 177 VAL A N 1
ATOM 1341 C CA . VAL A 1 177 ? -21.949 -6.681 0.986 1.00 96.44 177 VAL A CA 1
ATOM 1342 C C . VAL A 1 177 ? -20.597 -7.304 1.350 1.00 96.44 177 VAL A C 1
ATOM 1344 O O . VAL A 1 177 ? -20.200 -8.318 0.776 1.00 96.44 177 VAL A O 1
ATOM 1347 N N . ALA A 1 178 ? -19.889 -6.721 2.323 1.00 96.19 178 ALA A N 1
ATOM 1348 C CA . ALA A 1 178 ? -18.628 -7.279 2.804 1.00 96.19 178 ALA A CA 1
ATOM 1349 C C . ALA A 1 178 ? -18.815 -8.664 3.446 1.00 96.19 178 ALA A C 1
ATOM 1351 O O . ALA A 1 178 ? -17.959 -9.535 3.286 1.00 96.19 178 ALA A O 1
ATOM 1352 N N . GLU A 1 179 ? -19.907 -8.868 4.187 1.00 95.25 179 GLU A N 1
ATOM 1353 C CA . GLU A 1 179 ? -20.249 -10.156 4.799 1.00 95.25 179 GLU A CA 1
ATOM 1354 C C . GLU A 1 179 ? -20.519 -11.228 3.742 1.00 95.25 179 GLU A C 1
ATOM 1356 O O . GLU A 1 179 ? -19.872 -12.276 3.784 1.00 95.25 179 GLU A O 1
ATOM 1361 N N . ASP A 1 180 ? -21.356 -10.932 2.746 1.00 95.00 180 ASP A N 1
ATOM 1362 C CA . ASP A 1 180 ? -21.660 -11.848 1.638 1.00 95.00 180 ASP A CA 1
ATOM 1363 C C . ASP A 1 180 ? -20.386 -12.284 0.885 1.00 95.00 180 ASP A C 1
ATOM 1365 O O . ASP A 1 180 ? -20.201 -13.464 0.555 1.00 95.00 180 ASP A O 1
ATOM 1369 N N . TYR A 1 181 ? -19.464 -11.344 0.639 1.00 94.25 181 TYR A N 1
ATOM 1370 C CA . TYR A 1 181 ? -18.171 -11.650 0.024 1.00 94.25 181 TYR A CA 1
ATOM 1371 C C . TYR A 1 181 ? -17.324 -12.579 0.906 1.00 94.25 181 TYR A C 1
ATOM 1373 O O . TYR A 1 181 ? -16.812 -13.595 0.428 1.00 94.25 181 TYR A O 1
ATOM 1381 N N . MET A 1 182 ? -17.201 -12.278 2.203 1.00 92.75 182 MET A N 1
ATOM 1382 C CA . MET A 1 182 ? -16.432 -13.111 3.136 1.00 92.75 182 MET A CA 1
ATOM 1383 C C . MET A 1 182 ? -17.005 -14.527 3.267 1.00 92.75 182 MET A C 1
ATOM 1385 O O . MET A 1 182 ? -16.233 -15.483 3.339 1.00 92.75 182 MET A O 1
ATOM 1389 N N . GLU A 1 183 ? -18.331 -14.684 3.264 1.00 93.12 183 GLU A N 1
ATOM 1390 C CA . GLU A 1 183 ? -18.988 -15.998 3.270 1.00 93.12 183 GLU A CA 1
ATOM 1391 C C . GLU A 1 183 ? -18.701 -16.791 1.990 1.00 93.12 183 GLU A C 1
ATOM 1393 O O . GLU A 1 183 ? -18.499 -18.003 2.040 1.00 93.12 183 GLU A O 1
ATOM 1398 N N . THR A 1 184 ? -18.621 -16.103 0.850 1.00 89.56 184 THR A N 1
ATOM 1399 C CA . THR A 1 184 ? -18.343 -16.727 -0.451 1.00 89.56 184 THR A CA 1
ATOM 1400 C C . THR A 1 184 ? -16.892 -17.202 -0.577 1.00 89.56 184 THR A C 1
ATOM 1402 O O . THR A 1 184 ? -16.643 -18.249 -1.171 1.00 89.56 184 THR A O 1
ATOM 1405 N N . VAL A 1 185 ? -15.926 -16.452 -0.033 1.00 83.12 185 VAL A N 1
ATOM 1406 C CA . VAL A 1 185 ? -14.486 -16.774 -0.138 1.00 83.12 185 VAL A CA 1
ATOM 1407 C C . VAL A 1 185 ? -14.001 -17.684 0.998 1.00 83.12 185 VAL A C 1
ATOM 1409 O O . VAL A 1 185 ? -13.025 -18.412 0.832 1.00 83.12 185 VAL A O 1
ATOM 1412 N N . GLY A 1 186 ? -14.667 -17.653 2.155 1.00 60.78 186 GLY A N 1
ATOM 1413 C CA . GLY A 1 186 ? -14.345 -18.491 3.315 1.00 60.78 186 GLY A CA 1
ATOM 1414 C C . GLY A 1 186 ? -14.994 -19.883 3.323 1.00 60.78 186 GLY A C 1
ATOM 1415 O O . GLY A 1 186 ? -14.736 -20.643 4.261 1.00 60.78 186 GLY A O 1
ATOM 1416 N N . GLY A 1 187 ? -15.846 -20.189 2.336 1.00 48.03 187 GLY A N 1
ATOM 1417 C CA . GLY A 1 187 ? -16.592 -21.449 2.193 1.00 48.03 187 GLY A CA 1
ATOM 1418 C C . GLY A 1 187 ? -15.877 -22.561 1.432 1.00 48.03 187 GLY A C 1
ATOM 1419 O O . GLY A 1 187 ? -14.981 -22.270 0.611 1.00 48.03 187 GLY A O 1
#

Foldseek 3Di:
DDDPVNLVVLVVVCVVPVPLQVSLVVLQVVLVPCVHADLARHSLQSLQSSLVSCVSVVNLVSSLVSLVVSQVVPRDHPDRSLLSNLLSCLSVVVVVVSVVSVVVLVVVLDLQLVSLQSNLVSCVVSVVLVVSLVSLVSSLVSNVPPPDDVVSSLVSLLSNLVSCVVVVHDDDPSVVSNVVSCVVVVD